Protein AF-A0A849ZFU7-F1 (afdb_monomer)

Radius of gyration: 22.56 Å; Cα contacts (8 Å, |Δi|>4): 355; chains: 1; bounding box: 46×30×95 Å

pLDDT: mean 71.96, std 15.88, range [25.8, 91.31]

Solvent-accessible surface area (backbone atoms only — not comparable to full-atom values): 12985 Å² total; per-residue (Å²): 141,82,87,81,84,84,73,85,82,79,78,79,81,54,75,65,62,64,60,50,73,44,50,69,72,66,50,37,82,86,51,57,65,67,54,47,56,63,49,58,72,50,54,80,52,48,48,63,54,51,53,76,43,69,48,74,38,51,94,44,95,88,46,71,72,38,26,41,37,39,49,75,44,65,50,75,46,76,44,96,89,70,32,40,35,40,34,39,32,29,44,27,41,38,51,43,92,80,35,38,51,30,34,32,38,41,35,40,30,35,32,24,45,73,48,64,44,63,58,78,68,32,38,38,36,37,36,41,58,73,47,7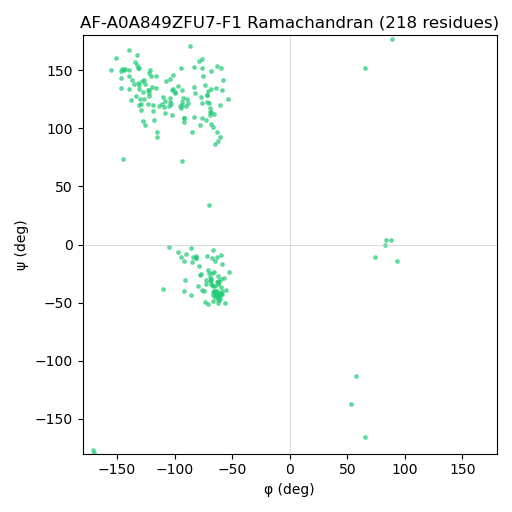4,83,43,79,47,62,43,77,74,44,55,74,41,72,68,48,83,83,42,93,62,29,88,75,35,66,87,60,34,58,68,57,36,52,37,54,51,50,42,52,48,53,52,48,56,54,64,46,20,29,22,40,38,34,43,73,91,68,50,76,48,74,27,84,25,78,69,59,92,94,63,75,59,90,61,97,61,86,88,77,70,102,65,95,77,87,81,86,130

Mean predicted aligned error: 13.3 Å

Nearest PDB structures (foldseek):
  8syg-assembly1_B  TM=6.078E-01  e=2.502E+00  Aequorea victoria
  7rec-assembly1_F-2  TM=7.172E-01  e=4.848E+00  Homo sapiens
  7rec-assembly1_G-2  TM=7.763E-01  e=7.536E+00  Homo sapiens
  5ig3-assembly1_B  TM=7.547E-01  e=7.132E+00  Homo sapiens
  5ig3-assembly1_A-2  TM=7.164E-01  e=7.132E+00  Homo sapiens

Foldseek 3Di:
DDDDDDDDDPPPPDVLVVCLVCQPVQQPPVPPPVVLVVVVVVQVCVFVVLQVDKDFFDLDPPGPRFKIWHWDDWDWDQDPVSWIKIKTKTKMWGADPQQGIWIKIKIWIFTWDWDWHDDNSKIKIWTATPDTDDIDMATPDTPHADDLPNPCQVVADPSGPRVRVRVSVSVRVCVQVNQTKMWMQGNVRDIAIARHDADPPDGHPDVDDDDDDDDDDDDD

Sequence (220 aa):
MLLVAAGPVSLSCTPQAYVALMPGVVNDPANRTLRREILAFGTSSVCKELMKRSVPLKLRDDDPTLGRFFPKTCKTESLENGDLYVQFSGVGYAWSNLTKRLSFSASAAIQYEQDFRLDGSTMYIYFKPAATTAKKFELTMVEQPVMPTTPVTPLFPGGDAKSFMTQIGEGMLAREIGRGFTVIREDDGSASFGVGLIPVGERPLAPYERKDDDRVLYVN

Secondary structure (DSSP, 8-state):
--------------HHHHHHT-HHHHH-TT-HHHHHHHHHHHHHHHHHHHHH--EEE-SSTTS---EEEEEEEEEEEE-TTSPEEEEEEEEEEEEETTTEEEEEEEEEEEEEEEEEEEETTEEEEEEEEEEEEEEEEEEEEESS---TTSTTGGGSTTS-HHHHHHHHHHHHHHHHHHH-EEEEE-TTS-EEEEES-PPTT-----SS---SS-------

Structure (mmCIF, N/CA/C/O backbone):
data_AF-A0A849ZFU7-F1
#
_entry.id   AF-A0A849ZFU7-F1
#
loop_
_atom_site.group_PDB
_atom_site.id
_atom_site.type_symbol
_atom_site.label_atom_id
_atom_site.label_alt_id
_atom_site.label_comp_id
_atom_site.label_asym_id
_atom_site.label_entity_id
_atom_site.label_seq_id
_atom_site.pdbx_PDB_ins_code
_atom_site.Cartn_x
_atom_site.Cartn_y
_atom_site.Cartn_z
_atom_site.occupancy
_atom_site.B_iso_or_equiv
_atom_site.auth_seq_id
_atom_site.auth_comp_id
_atom_site.auth_asym_id
_atom_site.auth_atom_id
_atom_site.pdbx_PDB_model_num
ATOM 1 N N . MET A 1 1 ? -7.483 14.200 66.460 1.00 33.78 1 MET A N 1
ATOM 2 C CA . MET A 1 1 ? -8.549 14.493 65.480 1.00 33.78 1 MET A CA 1
ATOM 3 C C . MET A 1 1 ? -7.848 14.847 64.171 1.00 33.78 1 MET A 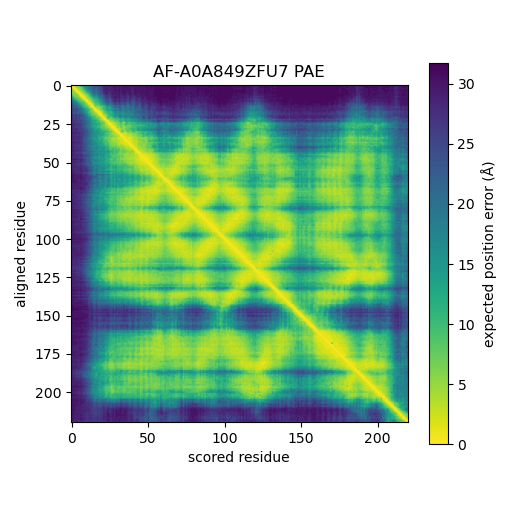C 1
ATOM 5 O O . MET A 1 1 ? -7.422 15.980 64.012 1.00 33.78 1 MET A O 1
ATOM 9 N N . LEU A 1 2 ? -7.566 13.849 63.324 1.00 30.48 2 LEU A N 1
ATOM 10 C CA . LEU A 1 2 ? -6.857 14.022 62.049 1.00 30.48 2 LEU A CA 1
ATOM 11 C C . LEU A 1 2 ? -7.880 13.828 60.923 1.00 30.48 2 LEU A C 1
ATOM 13 O O . LEU A 1 2 ? -8.432 12.741 60.774 1.00 30.48 2 LEU A O 1
ATOM 17 N N . LEU A 1 3 ? -8.174 14.899 60.189 1.00 33.03 3 LEU A N 1
ATOM 18 C CA . LEU A 1 3 ? -9.039 14.894 59.011 1.00 33.03 3 LEU A CA 1
ATOM 19 C C . LEU A 1 3 ? -8.205 14.457 57.800 1.00 33.03 3 LEU A C 1
ATOM 21 O O . LEU A 1 3 ? -7.337 15.198 57.348 1.00 33.03 3 LEU A O 1
ATOM 25 N N . VAL A 1 4 ? -8.460 13.252 57.288 1.00 37.53 4 VAL A N 1
ATOM 26 C CA . VAL A 1 4 ? -7.941 12.788 55.994 1.00 37.53 4 VAL A CA 1
ATOM 27 C C . VAL A 1 4 ? -8.987 13.142 54.940 1.00 37.53 4 VAL A C 1
ATOM 29 O O . VAL A 1 4 ? -10.078 12.575 54.920 1.00 37.53 4 VAL A O 1
ATOM 32 N N . ALA A 1 5 ? -8.671 14.123 54.098 1.00 37.62 5 ALA A N 1
ATOM 33 C CA . ALA A 1 5 ? -9.488 14.507 52.956 1.00 37.62 5 ALA A CA 1
ATOM 34 C C . ALA A 1 5 ? -9.304 13.480 51.827 1.00 37.62 5 ALA A C 1
ATOM 36 O O . ALA A 1 5 ? -8.245 13.408 51.206 1.00 37.62 5 ALA A O 1
ATOM 37 N N . ALA A 1 6 ? -10.336 12.677 51.569 1.00 39.12 6 ALA A N 1
ATOM 38 C CA . ALA A 1 6 ? -10.422 11.826 50.389 1.00 39.12 6 ALA A CA 1
ATOM 39 C C . ALA A 1 6 ? -10.828 12.689 49.181 1.00 39.12 6 ALA A C 1
ATOM 41 O O . ALA A 1 6 ? -11.984 13.094 49.056 1.00 39.12 6 ALA A O 1
ATOM 42 N N . GLY A 1 7 ? -9.862 13.017 48.323 1.00 36.06 7 GLY A N 1
ATOM 43 C CA . GLY A 1 7 ? -10.115 13.656 47.031 1.00 36.06 7 GLY A CA 1
ATOM 44 C C . GLY A 1 7 ? -10.666 12.646 46.013 1.00 36.06 7 GLY A C 1
ATOM 45 O O . GLY A 1 7 ? -10.273 11.477 46.050 1.00 36.06 7 GLY A O 1
ATOM 46 N N . PRO A 1 8 ? -11.573 13.055 45.110 1.00 39.69 8 PRO A N 1
ATOM 47 C CA . PRO A 1 8 ? -12.189 12.152 44.150 1.00 39.69 8 PRO A CA 1
ATOM 48 C C . PRO A 1 8 ? -11.165 11.718 43.097 1.00 39.69 8 PRO A C 1
ATOM 50 O O . PRO A 1 8 ? -10.588 12.541 42.388 1.00 39.69 8 PRO A O 1
ATOM 53 N N . VAL A 1 9 ? -10.957 10.406 42.994 1.00 41.75 9 VAL A N 1
ATOM 54 C CA . VAL A 1 9 ? -10.199 9.776 41.911 1.00 41.75 9 VAL A CA 1
ATOM 55 C C . VAL A 1 9 ? -11.018 9.946 40.633 1.00 41.75 9 VAL A C 1
ATOM 57 O O . VAL A 1 9 ? -12.042 9.290 40.443 1.00 41.75 9 VAL A O 1
ATOM 60 N N . SER A 1 10 ? -10.605 10.872 39.773 1.00 37.59 10 SER A N 1
ATOM 61 C CA . SER A 1 10 ? -11.162 11.027 38.436 1.00 37.59 10 SER A CA 1
ATOM 62 C C . SER A 1 10 ? -10.800 9.798 37.602 1.00 37.59 10 SER A C 1
ATOM 64 O O . SER A 1 10 ? -9.684 9.660 37.108 1.00 37.59 10 SER A O 1
ATOM 66 N N . LEU A 1 11 ? -11.763 8.890 37.446 1.00 40.84 11 LEU A N 1
ATOM 67 C CA . LEU A 1 11 ? -11.728 7.833 36.441 1.00 40.84 11 LEU A CA 1
ATOM 68 C C . LEU A 1 11 ? -11.736 8.495 35.061 1.00 40.84 11 LEU A C 1
ATOM 70 O O . LEU A 1 11 ? -12.785 8.878 34.540 1.00 40.84 11 LEU A O 1
ATOM 74 N N . SER A 1 12 ? -10.556 8.654 34.471 1.00 38.59 12 SER A N 1
ATOM 75 C CA . SER A 1 12 ? -10.390 8.941 33.053 1.00 38.59 12 SER A CA 1
ATOM 76 C C . SER A 1 12 ? -10.955 7.762 32.258 1.00 38.59 12 SER A C 1
ATOM 78 O O . SER A 1 12 ? -10.263 6.798 31.947 1.00 38.59 12 SER A O 1
ATOM 80 N N . CYS A 1 13 ? -12.253 7.820 31.954 1.00 37.72 13 CYS A N 1
ATOM 81 C CA . CYS A 1 13 ? -12.913 6.905 31.031 1.00 37.72 13 CYS A CA 1
ATOM 82 C C . CYS A 1 13 ? -12.337 7.117 29.629 1.00 37.72 13 CYS A C 1
ATOM 84 O O . CYS A 1 13 ? -12.870 7.884 28.828 1.00 37.72 13 CYS A O 1
ATOM 86 N N . THR A 1 14 ? -11.239 6.434 29.315 1.00 48.22 14 THR A N 1
ATOM 87 C CA . THR A 1 14 ? -10.899 6.180 27.924 1.00 48.22 14 THR A CA 1
ATOM 88 C C . THR A 1 14 ? -11.897 5.136 27.404 1.00 48.22 14 THR A C 1
ATOM 90 O O . THR A 1 14 ? -12.071 4.082 28.020 1.00 48.22 14 THR A O 1
ATOM 93 N N . PRO A 1 15 ? -12.568 5.370 26.261 1.00 54.09 15 PRO A N 1
ATOM 94 C CA . PRO A 1 15 ? -13.491 4.395 25.663 1.00 54.09 15 PRO A CA 1
ATOM 95 C C . PRO A 1 15 ? -12.811 3.057 25.306 1.00 54.09 15 PRO A C 1
ATOM 97 O O . PRO A 1 15 ? -13.477 2.075 25.005 1.00 54.09 15 PRO A O 1
ATOM 100 N N . GLN A 1 16 ? -11.481 3.003 25.390 1.00 51.56 16 GLN A N 1
ATOM 101 C CA . GLN A 1 16 ? -10.642 1.823 25.199 1.00 51.56 16 GLN A CA 1
ATOM 102 C C . GLN A 1 16 ? -10.854 0.763 26.293 1.00 51.56 16 GLN A C 1
ATOM 104 O O . GLN A 1 16 ? -10.860 -0.425 25.983 1.00 51.56 16 GLN A O 1
ATOM 109 N N . ALA A 1 17 ? -11.091 1.173 27.546 1.00 47.94 17 ALA A N 1
ATOM 110 C CA . ALA A 1 17 ? -11.274 0.234 28.655 1.00 47.94 17 ALA A CA 1
ATOM 111 C C . ALA A 1 17 ? -12.570 -0.586 28.518 1.00 47.94 17 ALA A C 1
ATOM 113 O O . ALA A 1 17 ? -12.591 -1.772 28.833 1.00 47.94 17 ALA A O 1
ATOM 114 N N . TYR A 1 18 ? -13.637 0.012 27.979 1.00 48.88 18 TYR A N 1
ATOM 115 C CA . TYR A 1 18 ? -14.918 -0.677 27.781 1.00 48.88 18 TYR A CA 1
ATOM 116 C C . TYR A 1 18 ? -14.886 -1.693 26.635 1.00 48.88 18 TYR A C 1
ATOM 118 O O . TYR A 1 18 ? -15.554 -2.721 26.712 1.00 48.88 18 TYR A O 1
ATOM 126 N N . VAL A 1 19 ? -14.076 -1.448 25.603 1.00 53.75 19 VAL A N 1
ATOM 127 C CA . VAL A 1 19 ? -13.910 -2.378 24.475 1.00 53.75 19 VAL A CA 1
ATOM 128 C C . VAL A 1 19 ? -13.163 -3.650 24.906 1.00 53.75 19 VAL A C 1
ATOM 130 O O . VAL A 1 19 ? -13.466 -4.733 24.412 1.00 53.75 19 VAL A O 1
ATOM 133 N N . ALA A 1 20 ? -12.254 -3.545 25.882 1.00 51.28 20 ALA A N 1
ATOM 134 C CA . ALA A 1 20 ? -11.533 -4.685 26.454 1.00 51.28 20 ALA A CA 1
ATOM 135 C C . ALA A 1 20 ? -12.360 -5.504 27.470 1.00 51.28 20 ALA A C 1
ATOM 137 O O . ALA A 1 20 ? -12.030 -6.654 27.752 1.00 51.28 20 ALA A O 1
ATOM 138 N N . LEU A 1 21 ? -13.447 -4.942 28.016 1.00 50.84 21 LEU A N 1
ATOM 139 C CA . LEU A 1 21 ? -14.240 -5.563 29.087 1.00 50.84 21 LEU A CA 1
ATOM 140 C C . LEU A 1 21 ? -15.251 -6.616 28.591 1.00 50.84 21 LEU A C 1
ATOM 142 O O . LEU A 1 21 ? -15.776 -7.374 29.405 1.00 50.84 21 LEU A O 1
ATOM 146 N N . MET A 1 22 ? -15.508 -6.712 27.277 1.00 55.19 22 MET A N 1
ATOM 147 C CA . MET A 1 22 ? -16.372 -7.751 26.686 1.00 55.19 22 MET A CA 1
ATOM 148 C C . MET A 1 22 ? -15.880 -8.215 25.296 1.00 55.19 22 MET A C 1
ATOM 150 O O . MET A 1 22 ? -16.515 -7.916 24.281 1.00 55.19 22 MET A O 1
ATOM 154 N N . PRO A 1 23 ? -14.790 -9.000 25.204 1.00 58.72 23 PRO A N 1
ATOM 155 C CA . PRO A 1 23 ? -14.243 -9.440 23.917 1.00 58.72 23 PRO A CA 1
ATOM 156 C C . PRO A 1 23 ? -15.221 -10.317 23.117 1.00 58.72 23 PRO A C 1
ATOM 158 O O . PRO A 1 23 ? -15.176 -10.310 21.894 1.00 58.72 23 PRO A O 1
ATOM 161 N N . GLY A 1 24 ? -16.145 -11.031 23.775 1.00 60.38 24 GLY A N 1
ATOM 162 C CA . GLY A 1 24 ? -17.099 -11.934 23.116 1.00 60.38 24 GLY A CA 1
ATOM 163 C C . GLY A 1 24 ? -18.099 -11.239 22.184 1.00 60.38 24 GLY A C 1
ATOM 164 O O . GLY A 1 24 ? -18.282 -11.685 21.058 1.00 60.38 24 GLY A O 1
ATOM 165 N N . VAL A 1 25 ? -18.703 -10.123 22.610 1.00 62.94 25 VAL A N 1
ATOM 166 C CA . VAL A 1 25 ? -19.664 -9.362 21.777 1.00 62.94 25 VAL A CA 1
ATOM 167 C C . VAL A 1 25 ? -18.969 -8.504 20.727 1.00 62.94 25 VAL A C 1
ATOM 169 O O . VAL A 1 25 ? -19.541 -8.214 19.681 1.00 62.94 25 VAL A O 1
ATOM 172 N N . VAL A 1 26 ? -17.727 -8.103 21.002 1.00 67.50 26 VAL A N 1
ATOM 173 C CA . VAL A 1 26 ? -16.934 -7.302 20.076 1.00 67.50 26 VAL A CA 1
ATOM 174 C C . VAL A 1 26 ? -16.330 -8.178 18.977 1.00 67.50 26 VAL A C 1
ATOM 176 O O . VAL A 1 26 ? -16.279 -7.740 17.831 1.00 67.50 26 VAL A O 1
ATOM 179 N N . ASN A 1 27 ? -15.932 -9.416 19.287 1.00 68.94 27 ASN A N 1
ATOM 180 C CA . ASN A 1 27 ? -15.413 -10.386 18.319 1.00 68.94 27 ASN A CA 1
ATOM 181 C C . ASN A 1 27 ? -16.492 -11.128 17.526 1.00 68.94 27 ASN A C 1
ATOM 183 O O . ASN A 1 27 ? -16.140 -11.823 16.572 1.00 68.94 27 ASN A O 1
ATOM 187 N N . ASP A 1 28 ? -17.770 -11.000 17.891 1.00 68.75 28 ASP A N 1
ATOM 188 C CA . ASP A 1 28 ? -18.863 -11.614 17.141 1.00 68.75 28 ASP A CA 1
ATOM 189 C C . ASP A 1 28 ? -19.015 -10.935 15.760 1.00 68.75 28 ASP A C 1
ATOM 191 O O . ASP A 1 28 ? -19.379 -9.754 15.680 1.00 68.75 28 ASP A O 1
ATOM 195 N N . PRO A 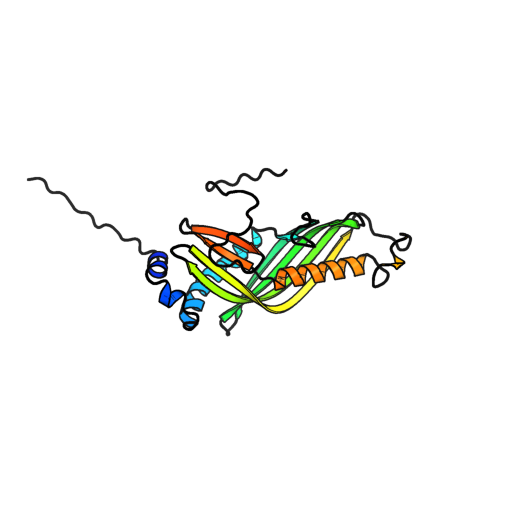1 29 ? -18.755 -11.649 14.645 1.00 67.06 29 PRO A N 1
ATOM 196 C CA . PRO A 1 29 ? -18.886 -11.090 13.302 1.00 67.06 29 PRO A CA 1
ATOM 197 C C . PRO A 1 29 ? -20.342 -10.773 12.914 1.00 67.06 29 PRO A C 1
ATOM 199 O O . PRO A 1 29 ? -20.561 -10.096 11.904 1.00 67.06 29 PRO A O 1
ATOM 202 N N . ALA A 1 30 ? -21.337 -11.237 13.681 1.00 69.88 30 ALA A N 1
ATOM 203 C CA . ALA A 1 30 ? -22.747 -10.945 13.434 1.00 69.88 30 ALA A CA 1
ATOM 204 C C . ALA A 1 30 ? -23.103 -9.470 13.697 1.00 69.88 30 ALA A C 1
ATOM 206 O O . ALA A 1 30 ? -23.999 -8.929 13.044 1.00 69.88 30 ALA A O 1
ATOM 207 N N . ASN A 1 31 ? -22.383 -8.778 14.590 1.00 67.75 31 ASN A N 1
ATOM 208 C CA . ASN A 1 31 ? -22.692 -7.399 14.972 1.00 67.75 31 ASN A CA 1
ATOM 209 C C . ASN A 1 31 ? -21.916 -6.367 14.129 1.00 67.75 31 ASN A C 1
ATOM 211 O O . ASN A 1 31 ? -20.961 -5.727 14.573 1.00 67.75 31 ASN A O 1
ATOM 215 N N . ARG A 1 32 ? -22.310 -6.227 12.858 1.00 69.38 32 ARG A N 1
ATOM 216 C CA . ARG A 1 32 ? -21.588 -5.408 11.865 1.00 69.38 32 ARG A CA 1
ATOM 217 C C . ARG A 1 32 ? -21.636 -3.900 12.130 1.00 69.38 32 ARG A C 1
ATOM 219 O O . ARG A 1 32 ? -20.702 -3.201 11.751 1.00 69.38 32 ARG A O 1
ATOM 226 N N . THR A 1 33 ? -22.697 -3.384 12.748 1.00 71.31 33 THR A N 1
ATOM 227 C CA . THR A 1 33 ? -22.898 -1.936 12.949 1.00 71.31 33 THR A CA 1
ATOM 228 C C . THR A 1 33 ? -21.935 -1.367 13.985 1.00 71.31 33 THR A C 1
ATOM 230 O O . THR A 1 33 ? -21.181 -0.451 13.668 1.00 71.31 33 THR A O 1
ATOM 233 N N . LEU A 1 34 ? -21.861 -1.979 15.172 1.00 70.62 34 LEU A N 1
ATOM 234 C CA . LEU A 1 34 ? -20.925 -1.581 16.232 1.00 70.62 34 LEU A CA 1
ATOM 235 C C . LEU A 1 34 ? -19.472 -1.658 15.750 1.00 70.62 34 LEU A C 1
ATOM 237 O O . LEU A 1 34 ? -18.658 -0.775 16.019 1.00 70.62 34 LEU A O 1
ATOM 241 N N . ARG A 1 35 ? -19.152 -2.702 14.980 1.00 73.81 35 ARG A N 1
ATOM 242 C CA . ARG A 1 35 ? -17.803 -2.906 14.452 1.00 73.81 35 ARG A CA 1
ATOM 243 C C . ARG A 1 35 ? -17.398 -1.815 13.459 1.00 73.81 35 ARG A C 1
ATOM 245 O O . ARG A 1 35 ? -16.271 -1.327 13.510 1.00 73.81 35 ARG A O 1
ATOM 252 N N . ARG A 1 36 ? -18.327 -1.391 12.601 1.00 73.38 36 ARG A N 1
ATOM 253 C CA . ARG A 1 36 ? -18.113 -0.297 11.642 1.00 73.38 36 ARG A CA 1
ATOM 254 C C . ARG A 1 36 ? -17.935 1.050 12.329 1.00 73.38 36 ARG A C 1
ATOM 256 O O . ARG A 1 36 ? -17.055 1.801 11.928 1.00 73.38 36 ARG A O 1
ATOM 263 N N . GLU A 1 37 ? -18.707 1.348 13.370 1.00 71.50 37 GLU A N 1
ATOM 264 C CA . GLU A 1 37 ? -18.591 2.623 14.095 1.00 71.50 37 GLU A CA 1
ATOM 265 C C . GLU A 1 37 ? -17.238 2.777 14.802 1.00 71.50 37 GLU A C 1
ATOM 267 O O . GLU A 1 37 ? -16.611 3.836 14.716 1.00 71.50 37 GLU A O 1
ATOM 272 N N . ILE A 1 38 ? -16.737 1.708 15.432 1.00 72.56 38 ILE A N 1
ATOM 273 C CA . ILE A 1 38 ? -15.407 1.704 16.064 1.00 72.56 38 ILE A CA 1
ATOM 274 C C . ILE A 1 38 ? -14.314 1.976 15.024 1.00 72.56 38 ILE A C 1
ATOM 276 O O . ILE A 1 38 ? -13.400 2.770 15.261 1.00 72.56 38 ILE A O 1
ATOM 280 N N . LEU A 1 39 ? -14.415 1.342 13.856 1.00 74.56 39 LEU A N 1
ATOM 281 C CA . LEU A 1 39 ? -13.434 1.503 12.789 1.00 74.56 39 LEU A CA 1
ATOM 282 C C . LEU A 1 39 ? -13.535 2.866 12.093 1.00 74.56 39 LEU A C 1
ATOM 284 O O . LEU A 1 39 ? -12.501 3.445 11.750 1.00 74.56 39 LEU A O 1
ATOM 288 N N . ALA A 1 40 ? -14.742 3.425 11.959 1.00 71.19 40 ALA A N 1
ATOM 289 C CA . ALA A 1 40 ? -14.982 4.741 11.368 1.00 71.19 40 ALA A CA 1
ATOM 290 C C . ALA A 1 40 ? -14.171 5.838 12.075 1.00 71.19 40 ALA A C 1
ATOM 292 O O . ALA A 1 40 ? -13.573 6.686 11.406 1.00 71.19 40 ALA A O 1
ATOM 293 N N . PHE A 1 41 ? -14.047 5.767 13.406 1.00 65.81 41 PHE A N 1
ATOM 294 C CA . PHE A 1 41 ? -13.249 6.707 14.200 1.00 65.81 41 PHE A CA 1
ATOM 295 C C . PHE A 1 41 ? -11.750 6.681 13.832 1.00 65.81 41 PHE A C 1
ATOM 297 O O . PHE A 1 41 ? -11.077 7.714 13.848 1.00 65.81 41 PHE A O 1
ATOM 304 N N . GLY A 1 42 ? -11.230 5.515 13.436 1.00 67.12 42 GLY A N 1
ATOM 305 C CA . GLY A 1 42 ? -9.830 5.314 13.052 1.00 67.12 42 GLY A CA 1
ATOM 306 C C . GLY A 1 42 ? -9.503 5.645 11.592 1.00 67.12 42 GLY A C 1
ATOM 307 O O . GLY A 1 42 ? -8.335 5.812 11.251 1.00 67.12 42 GLY A O 1
ATOM 308 N N . THR A 1 43 ? -10.498 5.786 10.713 1.00 71.62 43 THR A N 1
ATOM 309 C CA . THR A 1 43 ? -10.258 5.977 9.266 1.00 71.62 43 THR A CA 1
ATOM 310 C C . THR A 1 43 ? -9.479 7.255 8.932 1.00 71.62 43 THR A C 1
ATOM 312 O O . THR A 1 43 ? -8.693 7.279 7.983 1.00 71.62 43 THR A O 1
ATOM 315 N N . SER A 1 44 ? -9.639 8.311 9.736 1.00 67.69 44 SER A N 1
ATOM 316 C CA . SER A 1 44 ? -8.993 9.614 9.520 1.00 67.69 44 SER A CA 1
ATOM 317 C C . SER A 1 44 ? -7.477 9.610 9.776 1.00 67.69 44 SER A C 1
ATOM 319 O O . SER A 1 44 ? -6.750 10.455 9.244 1.00 67.69 44 SER A O 1
ATOM 321 N N . SER A 1 45 ? -6.967 8.655 10.562 1.00 73.56 45 SER A N 1
ATOM 322 C CA . SER A 1 45 ? -5.533 8.505 10.836 1.00 73.56 45 SER A CA 1
ATOM 323 C C . SER A 1 45 ? -4.835 7.548 9.865 1.00 73.56 45 SER A C 1
ATOM 325 O O . SER A 1 45 ? -3.609 7.607 9.749 1.00 73.56 45 SER A O 1
ATOM 327 N N . VAL A 1 46 ? -5.590 6.752 9.096 1.00 76.62 46 VAL A N 1
ATOM 328 C CA . VAL A 1 46 ? -5.051 5.774 8.133 1.00 76.62 46 VAL A CA 1
ATOM 329 C C . VAL A 1 46 ? -4.119 6.442 7.130 1.00 76.62 46 VAL A C 1
ATOM 331 O O . VAL A 1 46 ? -2.981 6.009 6.979 1.00 76.62 46 VAL A O 1
ATOM 334 N N . CYS A 1 47 ? -4.539 7.538 6.491 1.00 78.31 47 CYS A N 1
ATOM 335 C CA . CYS A 1 47 ? -3.673 8.220 5.528 1.00 78.31 47 CYS A CA 1
ATOM 336 C C . CYS A 1 47 ? -2.418 8.819 6.169 1.00 78.31 47 CYS A C 1
ATOM 338 O O . CYS A 1 47 ? -1.351 8.796 5.557 1.00 78.31 47 CYS A O 1
ATOM 340 N N . LYS A 1 48 ? -2.512 9.333 7.403 1.00 78.62 48 LYS A N 1
ATOM 341 C CA . LYS A 1 48 ? -1.350 9.887 8.116 1.00 78.62 48 LYS A CA 1
ATOM 342 C C . LYS A 1 48 ? -0.318 8.804 8.405 1.00 78.62 48 LYS A C 1
ATOM 344 O O . LYS A 1 48 ? 0.874 9.058 8.259 1.00 78.62 48 LYS A O 1
ATOM 349 N N . GLU A 1 49 ? -0.765 7.614 8.788 1.00 76.44 49 GLU A N 1
ATOM 350 C CA . GLU A 1 49 ? 0.129 6.484 9.024 1.00 76.44 49 GLU A CA 1
ATOM 351 C C . GLU A 1 49 ? 0.654 5.883 7.721 1.00 76.44 49 GLU A C 1
ATOM 353 O O . GLU A 1 49 ? 1.851 5.632 7.617 1.00 76.44 49 GLU A O 1
ATOM 358 N N . LEU A 1 50 ? -0.181 5.760 6.687 1.00 76.69 50 LEU A N 1
ATOM 359 C CA . LEU A 1 50 ? 0.233 5.256 5.378 1.00 76.69 50 LEU A CA 1
ATOM 360 C C . LEU A 1 50 ? 1.332 6.134 4.764 1.00 76.69 50 LEU A C 1
ATOM 362 O O . LEU A 1 50 ? 2.334 5.614 4.287 1.00 76.69 50 LEU A O 1
ATOM 366 N N . MET A 1 51 ? 1.210 7.462 4.859 1.00 80.75 51 MET A N 1
ATOM 367 C CA . MET A 1 51 ? 2.222 8.399 4.351 1.00 80.75 51 MET A CA 1
ATOM 368 C C . MET A 1 51 ? 3.559 8.354 5.110 1.00 80.75 51 MET A C 1
ATOM 370 O O . MET A 1 51 ? 4.590 8.719 4.551 1.00 80.75 51 MET A O 1
ATOM 374 N N . LYS A 1 52 ? 3.576 7.910 6.373 1.00 80.19 52 LYS A N 1
ATOM 375 C CA . LYS A 1 52 ? 4.816 7.781 7.163 1.00 80.19 52 LYS A CA 1
ATOM 376 C C . LYS A 1 52 ? 5.587 6.500 6.852 1.00 80.19 52 LYS A C 1
ATOM 378 O O . LYS A 1 52 ? 6.713 6.341 7.327 1.00 80.19 52 LYS A O 1
ATOM 383 N N . ARG A 1 53 ? 4.985 5.560 6.125 1.00 74.31 53 ARG A N 1
ATOM 384 C CA . ARG A 1 53 ? 5.549 4.233 5.885 1.00 74.31 53 ARG A CA 1
ATOM 385 C C . ARG A 1 53 ? 6.028 4.119 4.445 1.00 74.31 53 ARG A C 1
ATOM 387 O O . ARG A 1 53 ? 5.395 4.604 3.515 1.00 74.31 53 ARG A O 1
ATOM 394 N N . SER A 1 54 ? 7.167 3.455 4.279 1.00 79.38 54 SER A N 1
ATOM 395 C CA . SER A 1 54 ? 7.631 2.997 2.971 1.00 79.38 54 SER A CA 1
ATOM 396 C C . SER A 1 54 ? 7.392 1.499 2.870 1.00 79.38 54 SER A C 1
ATOM 398 O O . SER A 1 54 ? 7.534 0.784 3.864 1.00 79.38 54 SER A O 1
ATOM 400 N N . VAL A 1 55 ? 7.013 1.034 1.683 1.00 78.25 55 VAL A N 1
ATOM 401 C CA . VAL A 1 55 ? 6.746 -0.386 1.440 1.00 78.25 55 VAL A CA 1
ATOM 402 C C . VAL A 1 55 ? 7.935 -0.975 0.685 1.00 78.25 55 VAL A C 1
ATOM 404 O O . VAL A 1 55 ? 8.272 -0.463 -0.390 1.00 78.25 55 VAL A O 1
ATOM 407 N N . PRO A 1 56 ? 8.617 -1.998 1.231 1.00 80.81 56 PRO A N 1
ATOM 408 C CA . PRO A 1 56 ? 9.651 -2.709 0.496 1.00 80.81 56 PRO A CA 1
ATOM 409 C C . PRO A 1 56 ? 9.016 -3.504 -0.646 1.00 80.81 56 PRO A C 1
ATOM 411 O O . PRO A 1 56 ? 8.019 -4.191 -0.454 1.00 80.81 56 PRO A O 1
ATOM 414 N N . LEU A 1 57 ? 9.608 -3.420 -1.833 1.00 77.44 57 LEU A N 1
ATOM 415 C CA . LEU A 1 57 ? 9.211 -4.223 -2.980 1.00 77.44 57 LEU A CA 1
ATOM 416 C C . LEU A 1 57 ? 10.057 -5.486 -3.038 1.00 77.44 57 LEU A C 1
ATOM 418 O O . LEU A 1 57 ? 11.288 -5.419 -3.126 1.00 77.44 57 LEU A O 1
ATOM 422 N N . LYS A 1 58 ? 9.378 -6.628 -3.025 1.00 81.44 58 LYS A N 1
ATOM 423 C CA . LYS A 1 58 ? 9.973 -7.950 -3.171 1.00 81.44 58 LYS A CA 1
ATOM 424 C C . LYS A 1 58 ? 9.268 -8.706 -4.293 1.00 81.44 58 LYS A C 1
ATOM 426 O O . LYS A 1 58 ? 8.053 -8.608 -4.439 1.00 81.44 58 LYS A O 1
ATOM 431 N N . LEU A 1 59 ? 10.025 -9.464 -5.085 1.00 75.50 59 LEU A N 1
ATOM 432 C CA . LEU A 1 59 ? 9.450 -10.336 -6.116 1.00 75.50 59 LEU A CA 1
ATOM 433 C C . LEU A 1 59 ? 8.851 -11.605 -5.490 1.00 75.50 59 LEU A C 1
ATOM 435 O O . LEU A 1 59 ? 7.770 -12.061 -5.878 1.00 75.50 59 LEU A O 1
ATOM 439 N N . ARG A 1 60 ? 9.534 -12.148 -4.482 1.00 76.75 60 ARG A N 1
ATOM 440 C CA . ARG A 1 60 ? 9.096 -13.264 -3.638 1.00 76.75 60 ARG A CA 1
ATOM 441 C C . ARG A 1 60 ? 9.377 -12.917 -2.181 1.00 76.75 60 ARG A C 1
ATOM 443 O O . ARG A 1 60 ? 10.232 -12.086 -1.904 1.00 76.75 60 ARG A O 1
ATOM 450 N N . ASP A 1 61 ? 8.669 -13.543 -1.251 1.00 72.44 61 ASP A N 1
ATOM 451 C CA . ASP A 1 61 ? 8.760 -13.175 0.170 1.00 72.44 61 ASP A CA 1
ATOM 452 C C . ASP A 1 61 ? 10.176 -13.383 0.745 1.00 72.44 61 ASP A C 1
ATOM 454 O O . ASP A 1 61 ? 10.651 -12.550 1.530 1.00 72.44 61 ASP A O 1
ATOM 458 N N . ASP A 1 62 ? 10.865 -14.415 0.244 1.00 77.38 62 ASP A N 1
ATOM 459 C CA . ASP A 1 62 ? 12.243 -14.792 0.587 1.00 77.38 62 ASP A CA 1
ATOM 460 C C . ASP A 1 62 ? 13.317 -14.020 -0.199 1.00 77.38 62 ASP A C 1
ATOM 462 O O . ASP A 1 62 ? 14.501 -14.098 0.128 1.00 77.38 62 ASP A O 1
ATOM 466 N N . ASP A 1 63 ? 12.930 -13.268 -1.235 1.00 77.38 63 ASP A N 1
ATOM 467 C CA . ASP A 1 63 ? 13.885 -12.519 -2.049 1.00 77.38 63 ASP A CA 1
ATOM 468 C C . ASP A 1 63 ? 14.358 -11.249 -1.317 1.00 77.38 63 ASP A C 1
ATOM 470 O O . ASP A 1 63 ? 13.614 -10.641 -0.527 1.00 77.38 63 ASP A O 1
ATOM 474 N N . PRO A 1 64 ? 15.587 -10.778 -1.609 1.00 79.69 64 PRO A N 1
ATOM 475 C CA . PRO A 1 64 ? 16.046 -9.490 -1.118 1.00 79.69 64 PRO A CA 1
ATOM 476 C C . PRO A 1 64 ? 15.136 -8.360 -1.616 1.00 79.69 64 PRO A C 1
ATOM 478 O O . PRO A 1 64 ? 14.522 -8.426 -2.682 1.00 79.69 64 PRO A O 1
ATOM 481 N N . THR A 1 65 ? 15.065 -7.284 -0.831 1.00 82.19 65 THR A N 1
ATOM 482 C CA . THR A 1 65 ? 14.268 -6.106 -1.193 1.00 82.19 65 THR A CA 1
ATOM 483 C C . THR A 1 65 ? 14.866 -5.454 -2.437 1.00 82.19 65 THR A C 1
ATOM 485 O O . THR A 1 65 ? 15.963 -4.903 -2.383 1.00 82.19 65 THR A O 1
ATOM 488 N N . LEU A 1 66 ? 14.135 -5.503 -3.551 1.00 83.44 66 LEU A N 1
ATOM 489 C CA . LEU A 1 66 ? 14.558 -4.939 -4.834 1.00 83.44 66 LEU A CA 1
ATOM 490 C C . LEU A 1 66 ? 14.397 -3.421 -4.861 1.00 83.44 66 LEU A C 1
ATOM 492 O O . LEU A 1 66 ? 15.062 -2.735 -5.628 1.00 83.44 66 LEU A O 1
ATOM 496 N N . GLY A 1 67 ? 13.492 -2.877 -4.053 1.00 84.06 67 GLY A N 1
ATOM 497 C CA . GLY A 1 67 ? 13.149 -1.466 -4.104 1.00 84.06 67 GLY A CA 1
ATOM 498 C C . GLY A 1 67 ? 12.272 -1.017 -2.953 1.00 84.06 67 GLY A C 1
ATOM 499 O O . GLY A 1 67 ? 11.900 -1.806 -2.086 1.00 84.06 67 GLY A O 1
ATOM 500 N N . ARG A 1 68 ? 11.914 0.264 -2.952 1.00 86.31 68 ARG A N 1
ATOM 501 C CA . ARG A 1 68 ? 10.957 0.832 -1.998 1.00 86.31 68 ARG A CA 1
ATOM 502 C C . ARG A 1 68 ? 9.994 1.778 -2.687 1.00 86.31 68 ARG A C 1
ATOM 504 O O . ARG A 1 68 ? 10.385 2.565 -3.550 1.00 86.31 68 ARG A O 1
ATOM 511 N N . PHE A 1 69 ? 8.745 1.720 -2.245 1.00 85.50 69 PHE A N 1
ATOM 512 C CA . PHE A 1 69 ? 7.692 2.651 -2.617 1.00 85.50 69 PHE A CA 1
ATOM 513 C C . PHE A 1 69 ? 7.458 3.680 -1.508 1.00 85.50 69 PHE A C 1
ATOM 515 O O . PHE A 1 69 ? 7.351 3.323 -0.331 1.00 85.50 69 PHE A O 1
ATOM 522 N N . PHE A 1 70 ? 7.355 4.950 -1.902 1.00 88.25 70 PHE A N 1
ATOM 523 C CA . PHE A 1 70 ? 7.086 6.082 -1.025 1.00 88.25 70 PHE A CA 1
ATOM 524 C C . PHE A 1 70 ? 5.758 6.739 -1.424 1.00 88.25 70 PHE A C 1
ATOM 526 O O . PHE A 1 70 ? 5.697 7.428 -2.452 1.00 88.25 70 PHE A O 1
ATOM 533 N N . PRO A 1 71 ? 4.693 6.560 -0.628 1.00 86.62 71 PRO A N 1
ATOM 534 C CA . PRO A 1 71 ? 3.432 7.249 -0.858 1.00 86.62 71 PRO A CA 1
ATOM 535 C C . PRO A 1 71 ? 3.620 8.765 -0.699 1.00 86.62 71 PRO A C 1
ATOM 537 O O . PRO A 1 71 ? 4.269 9.238 0.232 1.00 86.62 71 PRO A O 1
ATOM 540 N N . LYS A 1 72 ? 3.059 9.535 -1.633 1.00 89.00 72 LYS A N 1
ATOM 541 C CA . LYS A 1 72 ? 3.091 11.007 -1.647 1.00 89.00 72 LYS A CA 1
ATOM 542 C C . LYS A 1 72 ? 1.725 11.604 -1.355 1.00 89.00 72 LYS A C 1
ATOM 544 O O . LYS A 1 72 ? 1.635 12.611 -0.664 1.00 89.00 72 LYS A O 1
ATOM 549 N N . THR A 1 73 ? 0.673 10.980 -1.874 1.00 89.50 73 THR A N 1
ATOM 550 C CA . THR A 1 73 ? -0.709 11.407 -1.664 1.00 89.50 73 THR A CA 1
ATOM 551 C C . THR A 1 73 ? -1.533 10.230 -1.173 1.00 89.50 73 THR A C 1
ATOM 553 O O . THR A 1 73 ? -1.385 9.116 -1.677 1.00 89.50 73 THR A O 1
ATOM 556 N N . CYS A 1 74 ? -2.441 10.485 -0.238 1.00 87.75 74 CYS A N 1
ATOM 557 C CA . CYS A 1 74 ? -3.421 9.516 0.228 1.00 87.75 74 CYS A CA 1
ATOM 558 C C . CYS A 1 74 ? -4.765 10.219 0.415 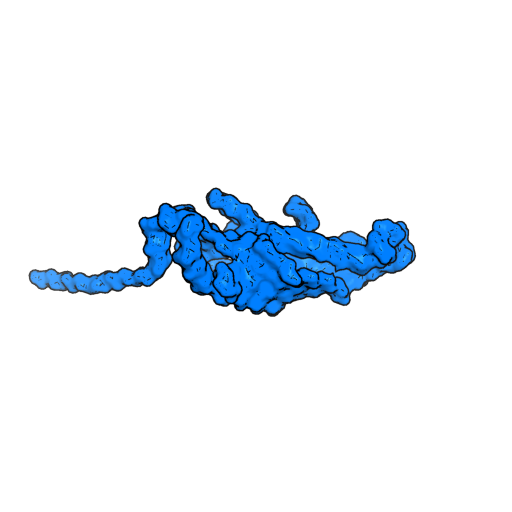1.00 87.75 74 CYS A C 1
ATOM 560 O O . CYS A 1 74 ? -4.818 11.300 1.001 1.00 87.75 74 CYS A O 1
ATOM 562 N N . LYS A 1 75 ? -5.832 9.603 -0.088 1.00 89.06 75 LYS A N 1
ATOM 563 C CA . LYS A 1 75 ? -7.219 10.007 0.112 1.00 89.06 75 LYS A CA 1
ATOM 564 C C . LYS A 1 75 ? -7.988 8.797 0.627 1.00 89.06 75 LYS A C 1
ATOM 566 O O . LYS A 1 75 ? -7.869 7.709 0.065 1.00 89.06 75 LYS A O 1
ATOM 571 N N . THR A 1 76 ? -8.753 8.988 1.690 1.00 87.31 76 THR A N 1
ATOM 572 C CA . THR A 1 76 ? -9.634 7.973 2.267 1.00 87.31 76 THR A CA 1
ATOM 573 C C . THR A 1 76 ? -11.066 8.473 2.218 1.00 87.31 76 THR A C 1
ATOM 575 O O . THR A 1 76 ? -11.336 9.625 2.553 1.00 87.31 76 THR A O 1
ATOM 578 N N . GLU A 1 77 ? -11.982 7.608 1.807 1.00 86.50 77 GLU A N 1
ATOM 579 C CA . GLU A 1 77 ? -13.419 7.867 1.796 1.00 86.50 77 GLU A CA 1
ATOM 580 C C . GLU A 1 77 ? -14.139 6.639 2.352 1.00 86.50 77 GLU A C 1
ATOM 582 O O . GLU A 1 77 ? -13.763 5.506 2.058 1.00 86.50 77 GLU A O 1
ATOM 587 N N . SER A 1 78 ? -15.158 6.852 3.181 1.00 84.00 78 SER A N 1
ATOM 588 C CA . SER A 1 78 ? -16.055 5.771 3.591 1.00 84.00 78 SER A CA 1
ATOM 589 C C . SER A 1 78 ? -17.188 5.695 2.580 1.00 84.00 78 SER A C 1
ATOM 591 O O . SER A 1 78 ? -17.862 6.694 2.339 1.00 84.00 78 SER A O 1
ATOM 593 N N . LEU A 1 79 ? -17.398 4.521 1.995 1.00 82.94 79 LEU A N 1
ATOM 594 C CA . LEU A 1 79 ? -18.522 4.273 1.098 1.00 82.94 79 LEU A CA 1
ATOM 595 C C . LEU A 1 79 ? -19.815 4.102 1.908 1.00 82.94 79 LEU A C 1
ATOM 597 O O . LEU A 1 79 ? -19.773 3.750 3.089 1.00 82.94 79 LEU A O 1
ATOM 601 N N . GLU A 1 80 ? -20.968 4.283 1.260 1.00 78.19 80 GLU A N 1
ATOM 602 C CA . GLU A 1 80 ? -22.299 4.086 1.870 1.00 78.19 80 GLU A CA 1
ATOM 603 C C . GLU A 1 80 ? -22.474 2.670 2.441 1.00 78.19 80 GLU A C 1
ATOM 605 O O . GLU A 1 80 ? -23.146 2.460 3.449 1.00 78.19 80 GLU A O 1
ATOM 610 N N . ASN A 1 81 ? -21.779 1.697 1.847 1.00 75.81 81 ASN A N 1
ATOM 611 C CA . ASN A 1 81 ? -21.777 0.304 2.283 1.00 75.81 81 ASN A CA 1
ATOM 612 C C . ASN A 1 81 ? -21.007 0.076 3.596 1.00 75.81 81 ASN A C 1
ATOM 614 O O . ASN A 1 81 ? -21.098 -1.018 4.157 1.00 75.81 81 ASN A O 1
ATOM 618 N N . GLY A 1 82 ? -20.268 1.079 4.089 1.00 74.12 82 GLY A N 1
ATOM 619 C CA . GLY A 1 82 ? -19.387 1.006 5.259 1.00 74.12 82 GLY A CA 1
ATOM 620 C C . GLY A 1 82 ? -17.959 0.541 4.954 1.00 74.12 82 GLY A C 1
ATOM 621 O O . GLY A 1 82 ? -17.168 0.384 5.880 1.00 74.12 82 GLY A O 1
ATOM 622 N N . ASP A 1 83 ? -17.630 0.321 3.680 1.00 83.00 83 ASP A N 1
ATOM 623 C CA . ASP A 1 83 ? -16.290 -0.075 3.246 1.00 83.00 83 ASP A CA 1
ATOM 624 C C . ASP A 1 83 ? -15.378 1.141 3.091 1.00 83.00 83 ASP A C 1
ATOM 626 O O . ASP A 1 83 ? -15.824 2.246 2.767 1.00 83.00 83 ASP A O 1
ATOM 630 N N . LEU A 1 84 ? -14.075 0.927 3.264 1.00 84.62 84 LEU A N 1
ATOM 631 C CA . LEU A 1 84 ? -13.090 1.990 3.138 1.00 84.62 84 LEU A CA 1
ATOM 632 C C . LEU A 1 84 ? -12.516 2.025 1.733 1.00 84.62 84 LEU A C 1
ATOM 634 O O . LEU A 1 84 ? -11.814 1.111 1.307 1.00 84.62 84 LEU A O 1
ATOM 638 N N . TYR A 1 85 ? -12.738 3.131 1.046 1.00 88.94 85 TYR A N 1
ATOM 639 C CA . TYR A 1 85 ? -12.077 3.436 -0.204 1.00 88.94 85 TYR A CA 1
ATOM 640 C C . TYR A 1 85 ? -10.781 4.199 0.070 1.00 88.94 85 TYR A C 1
ATOM 642 O O . TYR A 1 85 ? -10.785 5.281 0.657 1.00 88.94 85 TYR A O 1
ATOM 650 N N . VAL A 1 86 ? -9.653 3.624 -0.341 1.00 87.06 86 VAL A N 1
ATOM 651 C CA . VAL A 1 86 ? -8.322 4.219 -0.190 1.00 87.06 86 VAL A CA 1
ATOM 652 C C . VAL A 1 86 ? -7.718 4.430 -1.561 1.00 87.06 86 VAL A C 1
ATOM 654 O O . VAL A 1 86 ? -7.470 3.480 -2.303 1.00 87.06 86 VAL A O 1
ATOM 657 N N . GLN A 1 87 ? -7.414 5.684 -1.868 1.00 89.75 87 GLN A N 1
ATOM 658 C CA . GLN A 1 87 ? -6.642 6.062 -3.036 1.00 89.75 87 GLN A CA 1
ATOM 659 C C . GLN A 1 87 ? -5.278 6.573 -2.595 1.00 89.75 87 GLN A C 1
ATOM 661 O O . GLN A 1 87 ? -5.179 7.499 -1.793 1.00 89.75 87 GLN A O 1
ATOM 666 N N . PHE A 1 88 ? -4.214 6.011 -3.153 1.00 89.00 88 PHE A N 1
ATOM 667 C CA . PHE A 1 88 ? -2.865 6.506 -2.928 1.00 89.00 88 PHE A CA 1
ATOM 668 C C . PHE A 1 88 ? -2.113 6.678 -4.239 1.00 89.00 88 PHE A C 1
ATOM 670 O O . PHE A 1 88 ? -2.354 5.983 -5.226 1.00 89.00 88 PHE A O 1
ATOM 677 N N . SER A 1 89 ? -1.174 7.616 -4.236 1.00 90.94 89 SER A N 1
ATOM 678 C CA . SER A 1 89 ? -0.191 7.764 -5.301 1.00 90.94 89 SER A CA 1
ATOM 679 C C . SER A 1 89 ? 1.167 8.088 -4.706 1.00 90.94 89 SER A C 1
ATOM 681 O O . SER A 1 89 ? 1.271 8.672 -3.622 1.00 90.94 89 SER A O 1
ATOM 683 N N . GLY A 1 90 ? 2.220 7.672 -5.388 1.00 90.50 90 GLY A N 1
ATOM 684 C CA . GLY A 1 90 ? 3.571 7.865 -4.913 1.00 90.50 90 GLY A CA 1
ATOM 685 C C . GLY A 1 90 ? 4.602 7.505 -5.957 1.00 90.50 90 GLY A C 1
ATOM 686 O O . GLY A 1 90 ? 4.292 7.133 -7.087 1.00 90.50 90 GLY A O 1
ATOM 687 N N . VAL A 1 91 ? 5.850 7.607 -5.532 1.00 91.31 91 VAL A N 1
ATOM 688 C CA . VAL A 1 91 ? 7.009 7.269 -6.347 1.00 91.31 91 VAL A CA 1
ATOM 689 C C . VAL A 1 91 ? 7.819 6.213 -5.629 1.00 91.31 91 VAL A C 1
ATOM 691 O O . VAL A 1 91 ? 7.885 6.182 -4.400 1.00 91.31 91 VAL A O 1
ATOM 694 N N . GLY A 1 92 ? 8.451 5.341 -6.389 1.00 89.44 92 GLY A N 1
ATOM 695 C CA . GLY A 1 92 ? 9.372 4.368 -5.849 1.00 89.44 92 GLY A CA 1
ATOM 696 C C . GLY A 1 92 ? 10.581 4.210 -6.738 1.00 89.44 92 GLY A C 1
ATOM 697 O O . GLY A 1 92 ? 10.626 4.675 -7.878 1.00 89.44 92 GLY A O 1
ATOM 698 N N . TYR A 1 93 ? 11.575 3.544 -6.179 1.00 89.19 93 TYR A N 1
ATOM 699 C CA . TYR A 1 93 ? 12.709 3.065 -6.939 1.00 89.19 93 TYR A CA 1
ATOM 700 C C . TYR A 1 93 ? 12.801 1.560 -6.781 1.00 89.19 93 TYR A C 1
ATOM 702 O O . TYR A 1 93 ? 12.433 1.009 -5.741 1.00 89.19 93 TYR A O 1
ATOM 710 N N . ALA A 1 94 ? 13.321 0.905 -7.804 1.00 86.69 94 ALA A N 1
ATOM 711 C CA . ALA A 1 94 ? 13.790 -0.459 -7.695 1.00 86.69 94 ALA A CA 1
ATOM 712 C C . ALA A 1 94 ? 15.169 -0.576 -8.334 1.00 86.69 94 ALA A C 1
ATOM 714 O O . ALA A 1 94 ? 15.622 0.291 -9.082 1.00 86.69 94 ALA A O 1
ATOM 715 N N . TRP A 1 95 ? 15.850 -1.654 -8.006 1.00 83.19 95 TRP A N 1
ATOM 716 C CA . TRP A 1 95 ? 17.118 -2.024 -8.577 1.00 83.19 95 TRP A CA 1
ATOM 717 C C . TRP A 1 95 ? 16.979 -3.413 -9.177 1.00 83.19 95 TRP A C 1
ATOM 719 O O . TRP A 1 95 ? 16.447 -4.333 -8.555 1.00 83.19 95 TRP A O 1
ATOM 729 N N . SER A 1 96 ? 17.459 -3.561 -10.404 1.00 78.19 96 SER A N 1
ATOM 730 C CA . SER A 1 96 ? 17.610 -4.863 -11.036 1.00 78.19 96 SER A CA 1
ATOM 731 C C . SER A 1 96 ? 18.990 -4.959 -11.672 1.00 78.19 96 SER A C 1
ATOM 733 O O . SER A 1 96 ? 19.583 -3.949 -12.057 1.00 78.19 96 SER A O 1
ATOM 735 N N . ASN A 1 97 ? 19.512 -6.176 -11.821 1.00 76.44 97 ASN A N 1
ATOM 736 C CA . ASN A 1 97 ? 20.808 -6.354 -12.474 1.00 76.44 97 ASN A CA 1
ATOM 737 C C . ASN A 1 97 ? 20.772 -5.897 -13.947 1.00 76.44 97 ASN A C 1
ATOM 739 O O . ASN A 1 97 ? 21.759 -5.360 -14.452 1.00 76.44 97 ASN A O 1
ATOM 743 N N . LEU A 1 98 ? 19.612 -6.059 -14.592 1.00 74.56 98 LEU A N 1
ATOM 744 C CA . LEU A 1 98 ? 19.384 -5.754 -16.000 1.00 74.56 98 LEU A CA 1
ATOM 745 C C . LEU A 1 98 ? 19.313 -4.245 -16.279 1.00 74.56 98 LEU A C 1
ATOM 747 O O . LEU A 1 98 ? 19.978 -3.760 -17.184 1.00 74.56 98 LEU A O 1
ATOM 751 N N . THR A 1 99 ? 18.508 -3.506 -15.513 1.00 71.75 99 THR A N 1
ATOM 752 C CA . THR A 1 99 ? 18.203 -2.084 -15.772 1.00 71.75 99 THR A CA 1
ATOM 753 C C . THR A 1 99 ? 18.929 -1.120 -14.832 1.00 71.75 99 THR A C 1
ATOM 755 O O . THR A 1 99 ? 18.741 0.094 -14.925 1.00 71.75 99 THR A O 1
ATOM 758 N N . LYS A 1 100 ? 19.704 -1.657 -13.880 1.00 84.62 100 LYS A N 1
ATOM 759 C CA . LYS A 1 100 ? 20.234 -0.933 -12.714 1.00 84.62 100 LYS A CA 1
ATOM 760 C C . LYS A 1 100 ? 19.104 -0.238 -11.959 1.00 84.62 100 LYS A C 1
ATOM 762 O O . LYS A 1 100 ? 18.058 -0.859 -11.733 1.00 84.62 100 LYS A O 1
ATOM 767 N N . ARG A 1 101 ? 19.301 1.010 -11.529 1.00 83.81 101 ARG A N 1
ATOM 768 C CA . ARG A 1 101 ? 18.274 1.765 -10.819 1.00 83.81 101 ARG A CA 1
ATOM 769 C C . ARG A 1 101 ? 17.164 2.172 -11.784 1.00 83.81 101 ARG A C 1
ATOM 771 O O . ARG A 1 101 ? 17.403 2.783 -12.823 1.00 83.81 101 ARG A O 1
ATOM 778 N N . LEU A 1 102 ? 15.934 1.876 -11.401 1.00 86.69 102 LEU A N 1
ATOM 779 C CA . LEU A 1 102 ? 14.731 2.346 -12.069 1.00 86.69 102 LEU A CA 1
ATOM 780 C C . LEU A 1 102 ? 13.889 3.151 -11.085 1.00 86.69 102 LEU A C 1
ATOM 782 O O . LEU A 1 102 ? 13.828 2.826 -9.900 1.00 86.69 102 LEU A O 1
ATOM 786 N N . SER A 1 103 ? 13.230 4.183 -11.592 1.00 89.31 103 SER A N 1
ATOM 787 C CA . SER A 1 103 ? 12.263 4.988 -10.855 1.00 89.31 103 SER A CA 1
ATOM 788 C C . SER A 1 103 ? 10.897 4.822 -11.497 1.00 89.31 103 SER A C 1
ATOM 790 O O . SER A 1 103 ? 10.763 4.905 -12.722 1.00 89.31 103 SER A O 1
ATOM 792 N N . PHE A 1 104 ? 9.880 4.618 -10.673 1.00 89.69 104 PHE A N 1
ATOM 793 C CA . PHE A 1 104 ? 8.506 4.445 -11.115 1.00 89.69 104 PHE A CA 1
ATOM 794 C C . PHE A 1 104 ? 7.560 5.328 -10.305 1.00 89.69 104 PHE A C 1
ATOM 796 O O . PHE A 1 104 ? 7.808 5.645 -9.140 1.00 89.69 104 PHE A O 1
ATOM 803 N N . SER A 1 105 ? 6.456 5.701 -10.933 1.00 91.31 105 SER A N 1
ATOM 804 C CA . SER A 1 105 ? 5.281 6.261 -10.285 1.00 91.31 105 SER A CA 1
ATOM 805 C C . SER A 1 105 ? 4.228 5.167 -10.196 1.00 91.31 105 SER A C 1
ATOM 807 O O . SER A 1 105 ? 3.989 4.451 -11.169 1.00 91.31 105 SER A O 1
ATOM 809 N N . ALA A 1 106 ? 3.614 5.009 -9.028 1.00 89.25 106 ALA A N 1
ATOM 810 C CA . ALA A 1 106 ? 2.527 4.063 -8.837 1.00 89.25 106 ALA A CA 1
ATOM 811 C C . ALA A 1 106 ? 1.358 4.737 -8.128 1.00 89.25 106 ALA A C 1
ATOM 813 O O . ALA A 1 106 ? 1.530 5.509 -7.182 1.00 89.25 106 ALA A O 1
ATOM 814 N N . SER A 1 107 ? 0.155 4.418 -8.585 1.00 89.69 107 SER A N 1
ATOM 815 C CA . SER A 1 107 ? -1.083 4.835 -7.945 1.00 89.69 107 SER A CA 1
ATOM 816 C C . SER A 1 107 ? -2.090 3.702 -7.960 1.00 89.69 107 SER A C 1
ATOM 818 O O . SER A 1 107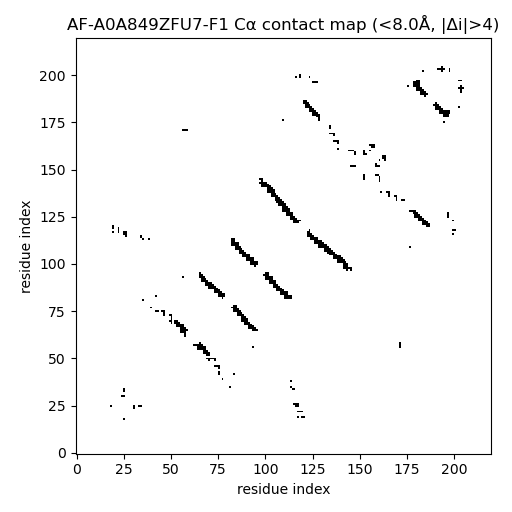 ? -2.136 2.902 -8.897 1.00 89.69 107 SER A O 1
ATOM 820 N N . ALA A 1 108 ? -2.881 3.621 -6.901 1.00 87.88 108 ALA A N 1
ATOM 821 C CA . ALA A 1 108 ? -3.943 2.644 -6.798 1.00 87.88 108 ALA A CA 1
ATOM 822 C C . ALA A 1 108 ? -5.134 3.218 -6.039 1.00 87.88 108 ALA A C 1
ATOM 824 O O . ALA A 1 108 ? -4.978 4.077 -5.169 1.00 87.88 108 ALA A O 1
ATOM 825 N N . ALA A 1 109 ? -6.318 2.723 -6.380 1.00 89.12 109 ALA A N 1
ATOM 826 C CA . ALA A 1 109 ? -7.555 3.003 -5.679 1.00 89.12 109 ALA A CA 1
ATOM 827 C C . ALA A 1 109 ? -8.253 1.680 -5.358 1.00 89.12 109 ALA A C 1
ATOM 829 O O . ALA A 1 109 ? -8.576 0.898 -6.259 1.00 89.12 109 ALA A O 1
ATOM 830 N N . ILE A 1 110 ? -8.387 1.402 -4.065 1.00 88.38 110 ILE A N 1
ATOM 831 C CA . ILE A 1 110 ? -8.726 0.086 -3.527 1.00 88.38 110 ILE A CA 1
ATOM 832 C C . ILE A 1 110 ? -9.855 0.255 -2.524 1.00 88.38 110 ILE A C 1
ATOM 834 O O . ILE A 1 110 ? -9.800 1.126 -1.657 1.00 88.38 110 ILE A O 1
ATOM 838 N N . GLN A 1 111 ? -10.855 -0.608 -2.629 1.00 89.19 111 GLN A N 1
ATOM 839 C CA . GLN A 1 111 ? -11.895 -0.762 -1.629 1.00 89.19 111 GLN A CA 1
ATOM 840 C C . GLN A 1 111 ? -11.485 -1.879 -0.674 1.00 89.19 111 GLN A C 1
ATOM 842 O O . GLN A 1 111 ? -11.274 -3.020 -1.092 1.00 89.19 111 GLN A O 1
ATOM 847 N N . TYR A 1 112 ? -11.364 -1.537 0.602 1.00 86.38 112 TYR A N 1
ATOM 848 C CA . TYR A 1 112 ? -11.061 -2.464 1.676 1.00 86.38 112 TYR A CA 1
ATOM 849 C C . TYR A 1 112 ? -12.313 -2.761 2.493 1.00 86.38 112 TYR A C 1
ATOM 851 O O . TYR A 1 112 ? -12.945 -1.853 3.040 1.00 86.38 112 TYR A O 1
ATOM 859 N N . GLU A 1 113 ? -12.611 -4.048 2.623 1.00 86.81 113 GLU A N 1
ATOM 860 C CA . GLU A 1 113 ? -13.469 -4.561 3.678 1.00 86.81 113 GLU A CA 1
ATOM 861 C C . GLU A 1 113 ? -12.647 -4.590 4.969 1.00 86.81 113 GLU A C 1
ATOM 863 O O . GLU A 1 113 ? -11.568 -5.191 5.040 1.00 86.81 113 GLU A O 1
ATOM 868 N N . GLN A 1 114 ? -13.141 -3.880 5.976 1.00 83.44 114 GLN A N 1
ATOM 869 C CA . GLN A 1 114 ? -12.483 -3.783 7.267 1.00 83.44 114 GLN A CA 1
ATOM 870 C C . GLN A 1 114 ? -13.085 -4.784 8.242 1.00 83.44 114 GLN A C 1
ATOM 872 O O . GLN A 1 114 ? -14.302 -4.923 8.355 1.00 83.44 114 GLN A O 1
ATOM 877 N N . ASP A 1 115 ? -12.217 -5.443 8.988 1.00 81.75 115 ASP A N 1
ATOM 878 C CA . ASP A 1 115 ? -12.583 -6.443 9.979 1.00 81.75 115 ASP A CA 1
ATOM 879 C C . ASP A 1 115 ? -11.612 -6.312 11.159 1.00 81.75 115 ASP A C 1
ATOM 881 O O . ASP A 1 115 ? -10.480 -5.883 10.967 1.00 81.75 115 ASP A O 1
ATOM 885 N N . PHE A 1 116 ? -12.004 -6.630 12.390 1.00 82.25 116 PHE A N 1
ATOM 886 C CA . PHE A 1 116 ? -11.067 -6.584 13.519 1.00 82.25 116 PHE A CA 1
ATOM 887 C C . PHE A 1 116 ? -11.277 -7.687 14.553 1.00 82.25 116 PHE A C 1
ATOM 889 O O . PHE A 1 116 ? -12.375 -8.185 14.770 1.00 82.25 116 PHE A O 1
ATOM 896 N N . ARG A 1 117 ? -10.225 -8.100 15.235 1.00 82.38 117 ARG A N 1
ATOM 897 C CA . ARG A 1 117 ? -10.296 -9.088 16.304 1.00 82.38 117 ARG A CA 1
ATOM 898 C C . ARG A 1 117 ? -9.553 -8.571 17.511 1.00 82.38 117 ARG A C 1
ATOM 900 O O . ARG A 1 117 ? -8.481 -7.999 17.383 1.00 82.38 117 ARG A O 1
ATOM 907 N N . LEU A 1 118 ? -10.149 -8.758 18.669 1.00 81.00 118 LEU A N 1
ATOM 908 C CA . LEU A 1 118 ? -9.533 -8.498 19.953 1.00 81.00 118 LEU A CA 1
ATOM 909 C C . LEU A 1 118 ? -9.042 -9.811 20.534 1.00 81.00 118 LEU A C 1
ATOM 911 O O . LEU A 1 118 ? -9.792 -10.785 20.595 1.00 81.00 118 LEU A O 1
ATOM 915 N N . ASP A 1 119 ? -7.802 -9.810 20.984 1.00 81.88 119 ASP A N 1
ATOM 916 C CA . ASP A 1 119 ? -7.211 -10.889 21.756 1.00 81.88 119 ASP A CA 1
ATOM 917 C C . ASP A 1 119 ? -6.648 -10.288 23.041 1.00 81.88 119 ASP A C 1
ATOM 919 O O . ASP A 1 119 ? -5.654 -9.563 23.023 1.00 81.88 119 ASP A O 1
ATOM 923 N N . GLY A 1 120 ? -7.368 -10.480 24.148 1.00 80.94 120 GLY A N 1
ATOM 924 C CA . GLY A 1 120 ? -7.102 -9.767 25.396 1.00 80.94 120 GLY A CA 1
ATOM 925 C C . GLY A 1 120 ? -7.175 -8.247 25.214 1.00 80.94 120 GLY A C 1
ATOM 926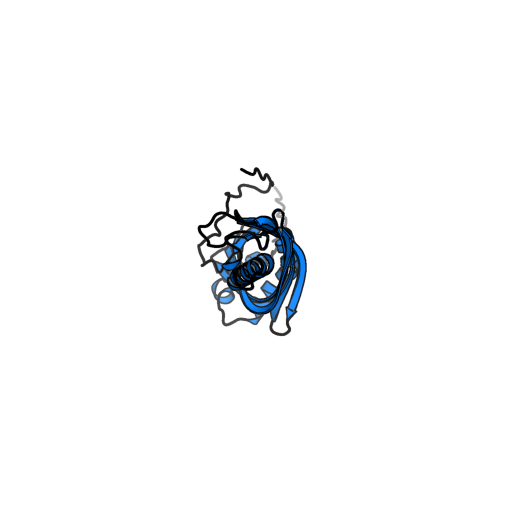 O O . GLY A 1 120 ? -8.247 -7.693 24.965 1.00 80.94 120 GLY A O 1
ATOM 927 N N . SER A 1 121 ? -6.031 -7.580 25.359 1.00 77.38 121 SER A N 1
ATOM 928 C CA . SER A 1 121 ? -5.859 -6.132 25.200 1.00 77.38 121 SER A CA 1
ATOM 929 C C . SER A 1 121 ? -5.339 -5.715 23.815 1.00 77.38 121 SER A C 1
ATOM 931 O O . SER A 1 121 ? -5.321 -4.520 23.512 1.00 77.38 121 SER A O 1
ATOM 933 N N . THR A 1 122 ? -4.973 -6.671 22.957 1.00 80.06 122 THR A N 1
ATOM 934 C CA . THR A 1 122 ? -4.426 -6.421 21.619 1.00 80.06 122 THR A CA 1
ATOM 935 C C . THR A 1 122 ? -5.534 -6.437 20.566 1.00 80.06 122 THR A C 1
ATOM 937 O O . THR A 1 122 ? -6.362 -7.347 20.507 1.00 80.06 122 THR A O 1
ATOM 940 N N . MET A 1 123 ? -5.542 -5.435 19.687 1.00 80.50 123 MET A N 1
ATOM 941 C CA . MET A 1 123 ? -6.506 -5.299 18.595 1.00 80.50 123 MET A CA 1
ATOM 942 C C . MET A 1 123 ? -5.842 -5.546 17.240 1.00 80.50 123 MET A C 1
ATOM 944 O O . MET A 1 123 ? -4.985 -4.782 16.809 1.00 80.50 123 MET A O 1
ATOM 948 N N . TYR A 1 124 ? -6.298 -6.572 16.533 1.00 83.44 124 TYR A N 1
ATOM 949 C CA . TYR A 1 124 ? -5.927 -6.910 15.163 1.00 83.44 124 TYR A CA 1
ATOM 950 C C . TYR A 1 124 ? -6.956 -6.309 14.215 1.00 83.44 124 TYR A C 1
ATOM 952 O O . TYR A 1 124 ? -8.124 -6.659 14.287 1.00 83.44 124 TYR A O 1
ATOM 960 N N . ILE A 1 125 ? -6.554 -5.426 13.314 1.00 83.75 125 ILE A N 1
ATOM 961 C CA . ILE A 1 125 ? -7.428 -4.813 12.314 1.00 83.75 125 ILE A CA 1
ATOM 962 C C . ILE A 1 125 ? -6.982 -5.296 10.940 1.00 83.75 125 ILE A C 1
ATOM 964 O O . ILE A 1 125 ? -5.858 -5.047 10.511 1.00 83.75 125 ILE A O 1
ATOM 968 N N . TYR A 1 126 ? -7.878 -5.976 10.246 1.00 85.69 126 TYR A N 1
ATOM 969 C CA . TYR A 1 126 ? -7.694 -6.557 8.931 1.00 85.69 126 TYR A CA 1
ATOM 970 C C . TYR A 1 126 ? -8.291 -5.659 7.857 1.00 85.69 126 TYR A C 1
ATOM 972 O O . TYR A 1 126 ? -9.457 -5.273 7.928 1.00 85.69 126 TYR A O 1
ATOM 980 N N . PHE A 1 127 ? -7.504 -5.396 6.821 1.00 85.06 127 PHE A N 1
ATOM 981 C CA . PHE A 1 127 ? -7.934 -4.680 5.629 1.00 85.06 127 PHE A CA 1
ATOM 982 C C . PHE A 1 127 ? -7.861 -5.639 4.448 1.00 85.06 127 PHE A C 1
ATOM 984 O O . PHE A 1 127 ? -6.793 -5.865 3.870 1.00 85.06 127 PHE A O 1
ATOM 991 N N . LYS A 1 128 ? -9.006 -6.238 4.116 1.00 87.50 128 LYS A N 1
ATOM 992 C CA . LYS A 1 128 ? -9.141 -7.204 3.023 1.00 87.50 128 LYS A CA 1
ATOM 993 C C . LYS A 1 128 ? -9.545 -6.462 1.749 1.00 87.50 128 LYS A C 1
ATOM 995 O O . LYS A 1 128 ? -10.523 -5.720 1.782 1.00 87.50 128 LYS A O 1
ATOM 1000 N N . PRO A 1 129 ? -8.822 -6.603 0.631 1.00 85.56 129 PRO A N 1
ATOM 1001 C CA . PRO A 1 129 ? -9.205 -5.945 -0.613 1.00 85.56 129 PRO A CA 1
ATOM 1002 C C . PRO A 1 129 ? -10.485 -6.592 -1.158 1.00 85.56 129 PRO A C 1
ATOM 1004 O O . PRO A 1 129 ? -10.473 -7.755 -1.551 1.00 85.56 129 PRO A O 1
ATOM 1007 N N . ALA A 1 130 ? -11.582 -5.840 -1.188 1.00 85.44 130 ALA A N 1
ATOM 1008 C CA . ALA A 1 130 ? -12.859 -6.288 -1.744 1.00 85.44 130 ALA A CA 1
ATOM 1009 C C . ALA A 1 130 ? -12.916 -6.047 -3.259 1.00 85.44 130 ALA A C 1
ATOM 1011 O O . ALA A 1 130 ? -13.322 -6.912 -4.031 1.00 85.44 130 ALA A O 1
ATOM 1012 N N . ALA A 1 131 ? -12.453 -4.873 -3.693 1.00 80.25 131 ALA A N 1
ATOM 1013 C CA . ALA A 1 131 ? -12.351 -4.508 -5.098 1.00 80.25 131 ALA A CA 1
ATOM 1014 C C . ALA A 1 131 ? -11.137 -3.604 -5.324 1.00 80.25 131 ALA A C 1
ATOM 1016 O O . ALA A 1 131 ? -10.748 -2.821 -4.455 1.00 80.25 131 ALA A O 1
ATOM 1017 N N . THR A 1 132 ? -10.526 -3.687 -6.507 1.00 77.12 132 THR A N 1
ATOM 1018 C CA . THR A 1 132 ? -9.546 -2.685 -6.936 1.00 77.12 132 THR A CA 1
ATOM 1019 C C . THR A 1 132 ? -10.030 -1.988 -8.192 1.00 77.12 132 THR A C 1
ATOM 1021 O O . THR A 1 132 ? -10.148 -2.614 -9.240 1.00 77.12 132 THR A O 1
ATOM 1024 N N . THR A 1 133 ? -10.289 -0.691 -8.075 1.00 67.62 133 THR A N 1
ATOM 1025 C CA . THR A 1 133 ? -10.952 0.102 -9.116 1.00 67.62 133 THR A CA 1
ATOM 1026 C C . THR A 1 133 ? -9.947 0.733 -10.074 1.00 67.62 133 THR A C 1
ATOM 1028 O O . THR A 1 133 ? -10.237 0.903 -11.253 1.00 67.62 133 THR A O 1
ATOM 1031 N N . ALA A 1 134 ? -8.740 1.049 -9.596 1.00 73.81 134 ALA A N 1
ATOM 1032 C CA . ALA A 1 134 ? -7.663 1.564 -10.433 1.00 73.81 134 ALA A CA 1
ATOM 1033 C C . ALA A 1 134 ? -6.299 1.088 -9.927 1.00 73.81 134 ALA A C 1
ATOM 1035 O O . ALA A 1 134 ? -6.016 1.150 -8.731 1.00 73.81 134 ALA A O 1
ATOM 1036 N N . LYS A 1 135 ? -5.446 0.636 -10.849 1.00 83.12 135 LYS A N 1
ATOM 1037 C CA . LYS A 1 135 ? -4.016 0.383 -10.636 1.00 83.12 135 LYS A CA 1
ATOM 1038 C C . LYS A 1 135 ? -3.289 1.014 -11.810 1.00 83.12 135 LYS A C 1
ATOM 1040 O O . LYS A 1 135 ? -3.651 0.762 -12.954 1.00 83.12 135 LYS A O 1
ATOM 1045 N N . LYS A 1 136 ? -2.301 1.850 -11.531 1.00 85.12 136 LYS A N 1
ATOM 1046 C CA . LYS A 1 136 ? -1.499 2.497 -12.561 1.00 85.12 136 LYS A CA 1
ATOM 1047 C C . LYS A 1 136 ? -0.045 2.476 -12.132 1.00 85.12 136 LYS A C 1
ATOM 1049 O O . LYS A 1 136 ? 0.283 2.960 -11.048 1.00 85.12 136 LYS A O 1
ATOM 1054 N N . PHE A 1 137 ? 0.802 1.928 -12.990 1.00 86.31 137 PHE A N 1
ATOM 1055 C CA . PHE A 1 137 ? 2.241 1.870 -12.802 1.00 86.31 137 PHE A CA 1
ATOM 1056 C C . PHE A 1 137 ? 2.917 2.467 -14.033 1.00 86.31 137 PHE A C 1
ATOM 1058 O O . PHE A 1 137 ? 2.662 2.056 -15.160 1.00 86.31 137 PHE A O 1
ATOM 1065 N N . GLU A 1 138 ? 3.779 3.454 -13.827 1.00 86.50 138 GLU A N 1
ATOM 1066 C CA . GLU A 1 138 ? 4.496 4.123 -14.906 1.00 86.50 138 GLU A CA 1
ATOM 1067 C C . GLU A 1 138 ? 5.980 4.204 -14.576 1.00 86.50 138 GLU A C 1
ATOM 1069 O O . GLU A 1 138 ? 6.391 4.830 -13.598 1.00 86.50 138 GLU A O 1
ATOM 1074 N N . LEU A 1 139 ? 6.810 3.613 -15.432 1.00 85.62 139 LEU A N 1
ATOM 1075 C CA . LEU A 1 139 ? 8.255 3.804 -15.371 1.00 85.62 139 LEU A CA 1
ATOM 1076 C C . LEU A 1 139 ? 8.599 5.232 -15.789 1.00 85.62 139 LEU A C 1
ATOM 1078 O O . LEU A 1 139 ? 8.351 5.636 -16.927 1.00 85.62 139 LEU A O 1
ATOM 1082 N N . THR A 1 140 ? 9.188 5.981 -14.862 1.00 85.56 140 THR A N 1
ATOM 1083 C CA . THR A 1 140 ? 9.587 7.376 -15.065 1.00 85.56 140 THR A CA 1
ATOM 1084 C C . THR A 1 140 ? 11.026 7.471 -15.553 1.00 85.56 140 THR A C 1
ATOM 1086 O O . THR A 1 140 ? 11.327 8.273 -16.430 1.00 85.56 140 THR A O 1
ATOM 1089 N N . MET A 1 141 ? 11.923 6.648 -15.004 1.00 81.50 141 MET A N 1
ATOM 1090 C CA . MET A 1 141 ? 13.343 6.678 -15.346 1.00 81.50 141 MET A CA 1
ATOM 1091 C C . MET A 1 141 ? 13.943 5.281 -15.274 1.00 81.50 141 MET A C 1
ATOM 1093 O O . MET A 1 141 ? 13.625 4.506 -14.373 1.00 81.50 141 MET A O 1
ATOM 1097 N N . VAL A 1 142 ? 14.860 4.990 -16.190 1.00 79.12 142 VAL A N 1
ATOM 1098 C CA . VAL A 1 142 ? 15.720 3.811 -16.140 1.00 79.12 142 VAL A CA 1
ATOM 1099 C C . VAL A 1 142 ? 17.154 4.285 -16.342 1.00 79.12 142 VAL A C 1
ATOM 1101 O O . VAL A 1 142 ? 17.429 4.984 -17.311 1.00 79.12 142 VAL A O 1
ATOM 1104 N N . GLU A 1 143 ? 18.045 3.950 -15.411 1.00 75.31 143 GLU A N 1
ATOM 1105 C CA . GLU A 1 143 ? 19.447 4.383 -15.439 1.00 75.31 143 GLU A CA 1
ATOM 1106 C C . GLU A 1 143 ? 20.219 3.773 -16.613 1.00 75.31 143 GLU A C 1
ATOM 1108 O O . GLU A 1 143 ? 20.948 4.480 -17.304 1.00 75.31 143 GLU A O 1
ATOM 1113 N N . GLN A 1 144 ? 20.028 2.478 -16.870 1.00 73.56 144 GLN A N 1
ATOM 1114 C CA . GLN A 1 144 ? 20.546 1.818 -18.065 1.00 73.56 144 GLN A CA 1
ATOM 1115 C C . GLN A 1 144 ? 19.373 1.348 -18.923 1.00 73.56 144 GLN A C 1
ATOM 1117 O O . GLN A 1 144 ? 18.835 0.262 -18.678 1.00 73.56 144 GLN A O 1
ATOM 1122 N N . PRO A 1 145 ? 18.918 2.164 -19.896 1.00 64.00 145 PRO A N 1
ATOM 1123 C CA . PRO A 1 145 ? 17.888 1.725 -20.819 1.00 64.00 145 PRO A CA 1
ATOM 1124 C C . PRO A 1 145 ? 18.414 0.508 -21.581 1.00 64.00 145 PRO A C 1
ATOM 1126 O O . PRO A 1 145 ? 19.445 0.564 -22.250 1.00 64.00 145 PRO A O 1
ATOM 1129 N N . VAL A 1 146 ? 17.714 -0.613 -21.442 1.00 64.25 146 VAL A N 1
ATOM 1130 C CA . VAL A 1 146 ? 18.027 -1.840 -22.174 1.00 64.25 146 VAL A CA 1
ATOM 1131 C C . VAL A 1 146 ? 17.678 -1.579 -23.636 1.00 64.25 146 VAL A C 1
ATOM 1133 O O . VAL A 1 146 ? 16.518 -1.356 -23.980 1.00 64.25 146 VAL A O 1
ATOM 1136 N N . MET A 1 147 ? 18.706 -1.521 -24.477 1.00 59.62 147 MET A N 1
ATOM 1137 C CA . MET A 1 147 ? 18.593 -1.156 -25.887 1.00 59.62 147 MET A CA 1
ATOM 1138 C C . MET A 1 147 ? 18.076 -2.343 -26.723 1.00 59.62 147 MET A C 1
ATOM 1140 O O . MET A 1 147 ? 18.270 -3.501 -26.334 1.00 59.62 147 MET A O 1
ATOM 1144 N N . PRO A 1 148 ? 17.496 -2.104 -27.914 1.00 57.84 148 PRO A N 1
ATOM 1145 C CA . PRO A 1 148 ? 17.119 -3.161 -28.864 1.00 57.84 148 PRO A CA 1
ATOM 1146 C C . PRO A 1 148 ? 18.265 -4.125 -29.211 1.00 57.84 148 PRO A C 1
ATOM 1148 O O . PRO A 1 148 ? 18.032 -5.262 -29.600 1.00 57.84 148 PRO A O 1
ATOM 1151 N N . THR A 1 149 ? 19.511 -3.675 -29.045 1.00 55.09 149 THR A N 1
ATOM 1152 C CA . THR A 1 149 ? 20.746 -4.411 -29.342 1.00 55.09 149 THR A CA 1
ATOM 1153 C C . THR A 1 149 ? 21.235 -5.309 -28.204 1.00 55.09 149 THR A C 1
ATOM 1155 O O . THR A 1 149 ? 22.240 -6.001 -28.361 1.00 55.09 149 THR A O 1
ATOM 1158 N N . THR A 1 150 ? 20.564 -5.309 -27.049 1.00 62.38 150 THR A N 1
ATOM 1159 C CA . THR A 1 150 ? 20.925 -6.202 -25.942 1.00 62.38 150 THR A CA 1
ATOM 1160 C C . THR A 1 150 ? 20.542 -7.642 -26.321 1.00 62.38 150 THR A C 1
ATOM 1162 O O . THR A 1 150 ? 19.409 -7.857 -26.749 1.00 62.38 150 THR A O 1
ATOM 1165 N N . PRO A 1 151 ? 21.414 -8.659 -26.147 1.00 60.81 151 PRO A N 1
ATOM 1166 C CA . PRO A 1 151 ? 21.142 -10.032 -26.610 1.00 60.81 151 PRO A CA 1
ATOM 1167 C C . PRO A 1 151 ? 19.877 -10.676 -26.0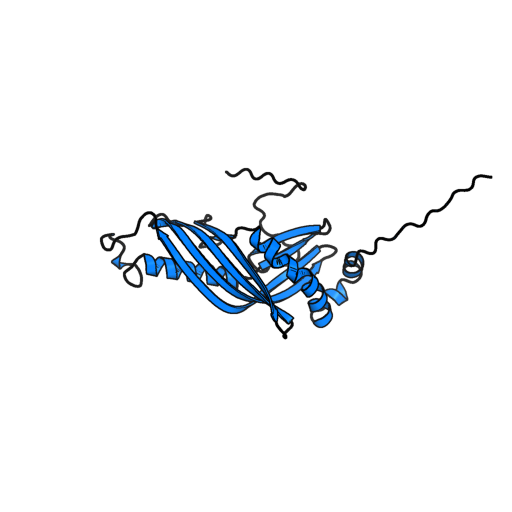22 1.00 60.81 151 PRO A C 1
ATOM 1169 O O . PRO A 1 151 ? 19.389 -11.678 -26.531 1.00 60.81 151 PRO A O 1
ATOM 1172 N N . VAL A 1 152 ? 19.358 -10.104 -24.935 1.00 63.66 152 VAL A N 1
ATOM 1173 C CA . VAL A 1 152 ? 18.161 -10.559 -24.222 1.00 63.66 152 VAL A CA 1
ATOM 1174 C C . VAL A 1 152 ? 16.878 -9.844 -24.655 1.00 63.66 152 VAL A C 1
ATOM 1176 O O . VAL A 1 152 ? 15.798 -10.290 -24.293 1.00 63.66 152 VAL A O 1
ATOM 1179 N N . THR A 1 153 ? 16.957 -8.768 -25.444 1.00 60.28 153 THR A N 1
ATOM 1180 C CA . THR A 1 153 ? 15.784 -7.988 -25.872 1.00 60.28 153 THR A CA 1
ATOM 1181 C C . THR A 1 153 ? 14.736 -8.788 -26.664 1.00 60.28 153 THR A C 1
ATOM 1183 O O . THR A 1 153 ? 13.549 -8.600 -26.397 1.00 60.28 153 THR A O 1
ATOM 1186 N N . PRO A 1 154 ? 15.107 -9.754 -27.535 1.00 61.97 154 PRO A N 1
ATOM 1187 C CA . PRO A 1 154 ? 14.137 -10.626 -28.207 1.00 61.97 154 PRO A CA 1
ATOM 1188 C C . PRO A 1 154 ? 13.358 -11.551 -27.259 1.00 61.97 154 PRO A C 1
ATOM 1190 O O . PRO A 1 154 ? 12.369 -12.148 -27.671 1.00 61.97 154 PRO A O 1
ATOM 1193 N N . LEU A 1 155 ? 13.811 -11.706 -26.008 1.00 66.12 155 LEU A N 1
ATOM 1194 C CA . LEU A 1 155 ? 13.168 -12.550 -24.999 1.00 66.12 155 LEU A CA 1
ATOM 1195 C C . LEU A 1 155 ? 12.131 -11.783 -24.163 1.00 66.12 155 LEU A C 1
ATOM 1197 O O . LEU A 1 155 ? 11.412 -12.407 -23.382 1.00 66.12 155 LEU A O 1
ATOM 1201 N N . PHE A 1 156 ? 12.039 -10.453 -24.296 1.00 67.94 156 PHE A N 1
ATOM 1202 C CA . PHE A 1 156 ? 11.041 -9.671 -23.567 1.00 67.94 156 PHE A CA 1
ATOM 1203 C C . PHE A 1 156 ? 9.678 -9.706 -24.275 1.00 67.94 156 PHE A C 1
ATOM 1205 O O . PHE A 1 156 ? 9.595 -9.412 -25.472 1.00 67.94 156 PHE A O 1
ATOM 1212 N N . PRO A 1 157 ? 8.584 -9.998 -23.546 1.00 60.72 157 PRO A N 1
ATOM 1213 C CA . PRO A 1 157 ? 7.228 -9.813 -24.046 1.00 60.72 157 PRO A CA 1
ATOM 1214 C C . PRO A 1 157 ? 7.047 -8.373 -24.540 1.00 60.72 157 PRO A C 1
ATOM 1216 O O . PRO A 1 157 ? 7.318 -7.431 -23.799 1.00 60.72 157 PRO A O 1
ATOM 1219 N N . GLY A 1 158 ? 6.615 -8.200 -25.790 1.00 63.28 158 GLY A N 1
ATOM 1220 C CA . GLY A 1 158 ? 6.392 -6.876 -26.382 1.00 63.28 158 GLY A CA 1
ATOM 1221 C C . GLY A 1 158 ? 7.630 -6.191 -26.974 1.00 63.28 158 GLY A C 1
ATOM 1222 O O . GLY A 1 158 ? 7.507 -5.060 -27.425 1.00 63.28 158 GLY A O 1
ATOM 1223 N N . GLY A 1 159 ? 8.802 -6.840 -27.007 1.00 62.09 159 GLY A N 1
ATOM 1224 C CA . GLY A 1 159 ? 9.999 -6.353 -27.719 1.00 62.09 159 GLY A CA 1
ATOM 1225 C C . GLY A 1 159 ? 10.744 -5.184 -27.062 1.00 62.09 159 GLY A C 1
ATOM 1226 O O . GLY A 1 159 ? 11.877 -4.899 -27.441 1.00 62.09 159 GLY A O 1
ATOM 1227 N N . ASP A 1 160 ? 10.157 -4.562 -26.036 1.00 71.00 160 ASP A N 1
ATOM 1228 C CA . ASP A 1 160 ? 10.725 -3.422 -25.322 1.00 71.00 160 ASP A CA 1
ATOM 1229 C C . ASP A 1 160 ? 10.871 -3.715 -23.829 1.00 71.00 160 ASP A C 1
ATOM 1231 O O . ASP A 1 160 ? 9.895 -4.014 -23.134 1.00 71.00 160 ASP A O 1
ATOM 1235 N N . ALA A 1 161 ? 12.068 -3.507 -23.280 1.00 68.25 161 ALA A N 1
ATOM 1236 C CA . ALA A 1 161 ? 12.326 -3.702 -21.853 1.00 68.25 161 ALA A CA 1
ATOM 1237 C C . ALA A 1 161 ? 11.462 -2.808 -20.948 1.00 68.25 161 ALA A C 1
ATOM 1239 O O . ALA A 1 161 ? 11.121 -3.197 -19.833 1.00 68.25 161 ALA A O 1
ATOM 1240 N N . LYS A 1 162 ? 11.064 -1.621 -21.425 1.00 72.50 162 LYS A N 1
ATOM 1241 C CA . LYS A 1 162 ? 10.140 -0.743 -20.695 1.00 72.50 162 LYS A CA 1
ATOM 1242 C C . LYS A 1 162 ? 8.777 -1.412 -20.505 1.00 72.50 162 LYS A C 1
ATOM 1244 O O . LYS A 1 162 ? 8.247 -1.384 -19.401 1.00 72.50 162 LYS A O 1
ATOM 1249 N N . SER A 1 163 ? 8.229 -2.027 -21.553 1.00 75.56 163 SER A N 1
ATOM 1250 C CA . SER A 1 163 ? 6.919 -2.688 -21.498 1.00 75.56 163 SER A CA 1
ATOM 1251 C C . SER A 1 163 ? 6.933 -3.891 -20.551 1.00 75.56 163 SER A C 1
ATOM 1253 O O . SER A 1 163 ? 6.069 -4.007 -19.683 1.00 75.56 163 SER A O 1
ATOM 1255 N N . PHE A 1 164 ? 7.990 -4.700 -20.622 1.00 76.44 164 PHE A N 1
ATOM 1256 C CA . PHE A 1 164 ? 8.204 -5.833 -19.730 1.00 76.44 164 PHE A CA 1
ATOM 1257 C C . PHE A 1 164 ? 8.305 -5.415 -18.259 1.00 76.44 164 PHE A C 1
ATOM 1259 O O . PHE A 1 164 ? 7.644 -5.987 -17.394 1.00 76.44 164 PHE A O 1
ATOM 1266 N N . MET A 1 165 ? 9.095 -4.380 -17.965 1.00 76.50 165 MET A N 1
ATOM 1267 C CA . MET A 1 165 ? 9.260 -3.895 -16.594 1.00 76.50 165 MET A CA 1
ATOM 1268 C C . MET A 1 165 ? 7.980 -3.250 -16.051 1.00 76.50 165 MET A C 1
ATOM 1270 O O . MET A 1 165 ? 7.684 -3.410 -14.867 1.00 76.50 165 MET A O 1
ATOM 1274 N N . THR A 1 166 ? 7.193 -2.576 -16.897 1.00 79.44 166 THR A N 1
ATOM 1275 C CA . THR A 1 166 ? 5.852 -2.104 -16.524 1.00 79.44 166 THR A CA 1
ATOM 1276 C C . THR A 1 166 ? 4.951 -3.282 -16.166 1.00 79.44 166 THR A C 1
ATOM 1278 O O . THR A 1 166 ? 4.359 -3.273 -15.093 1.00 79.44 166 THR A O 1
ATOM 1281 N N . GLN A 1 167 ? 4.911 -4.332 -16.991 1.00 81.19 167 GLN A N 1
ATOM 1282 C CA . GLN A 1 167 ? 4.077 -5.511 -16.744 1.00 81.19 167 GLN A CA 1
ATOM 1283 C C . GLN A 1 167 ? 4.452 -6.235 -15.441 1.00 81.19 167 GLN A C 1
ATOM 1285 O O . GLN A 1 167 ? 3.577 -6.626 -14.665 1.00 81.19 167 GLN A O 1
ATOM 1290 N N . ILE A 1 168 ? 5.751 -6.384 -15.162 1.00 81.25 168 ILE A N 1
ATOM 1291 C CA . ILE A 1 168 ? 6.227 -6.939 -13.887 1.00 81.25 168 ILE A CA 1
ATOM 1292 C C . ILE A 1 168 ? 5.804 -6.045 -12.719 1.00 81.25 168 ILE A C 1
ATOM 1294 O O . ILE A 1 168 ? 5.288 -6.548 -11.720 1.00 81.25 168 ILE A O 1
ATOM 1298 N N . GLY A 1 169 ? 6.014 -4.731 -12.836 1.00 79.69 169 GLY A N 1
ATOM 1299 C CA . GLY A 1 169 ? 5.667 -3.766 -11.795 1.00 79.69 169 GLY A CA 1
ATOM 1300 C C . GLY A 1 169 ? 4.173 -3.753 -11.477 1.00 79.69 169 GLY A C 1
ATOM 1301 O O . GLY A 1 169 ? 3.792 -3.771 -10.306 1.00 79.69 169 GLY A O 1
ATOM 1302 N N . GLU A 1 170 ? 3.323 -3.809 -12.501 1.00 82.94 170 GLU A N 1
ATOM 1303 C CA . GLU A 1 170 ? 1.871 -3.931 -12.352 1.00 82.94 170 GLU A CA 1
ATOM 1304 C C . GLU A 1 170 ? 1.475 -5.235 -11.658 1.00 82.94 170 GLU A C 1
ATOM 1306 O O . GLU A 1 170 ? 0.653 -5.211 -10.741 1.00 82.94 170 GLU A O 1
ATOM 1311 N N . GLY A 1 171 ? 2.088 -6.360 -12.039 1.00 81.50 171 GLY A N 1
ATOM 1312 C CA . GLY A 1 171 ? 1.853 -7.657 -11.405 1.00 81.50 171 GLY A CA 1
ATOM 1313 C C . GLY A 1 171 ? 2.251 -7.674 -9.926 1.00 81.50 171 GLY A C 1
ATOM 1314 O O . GLY A 1 171 ? 1.485 -8.141 -9.082 1.00 81.50 171 GLY A O 1
ATOM 1315 N N . MET A 1 172 ? 3.415 -7.107 -9.592 1.00 81.00 172 MET A N 1
ATOM 1316 C CA . MET A 1 172 ? 3.870 -6.958 -8.206 1.00 81.00 172 MET A CA 1
ATOM 1317 C C . MET A 1 172 ? 2.923 -6.073 -7.396 1.00 81.00 172 MET A C 1
ATOM 1319 O O . MET A 1 172 ? 2.465 -6.479 -6.331 1.00 81.00 172 MET A O 1
ATOM 1323 N N . LEU A 1 173 ? 2.585 -4.889 -7.914 1.00 81.12 173 LEU A N 1
ATOM 1324 C CA . LEU A 1 173 ? 1.663 -3.967 -7.254 1.00 81.12 173 LEU A CA 1
ATOM 1325 C C . LEU A 1 173 ? 0.296 -4.625 -7.036 1.00 81.12 173 LEU A C 1
ATOM 1327 O O . LEU A 1 173 ? -0.283 -4.517 -5.958 1.00 81.12 173 LEU A O 1
ATOM 1331 N N . ALA A 1 174 ? -0.212 -5.347 -8.036 1.00 81.31 174 ALA A N 1
ATOM 1332 C CA . ALA A 1 174 ? -1.473 -6.063 -7.935 1.00 81.31 174 ALA A CA 1
ATOM 1333 C C . ALA A 1 174 ? -1.440 -7.167 -6.872 1.00 81.31 174 ALA A C 1
ATOM 1335 O O . ALA A 1 174 ? -2.432 -7.317 -6.158 1.00 81.31 174 ALA A O 1
ATOM 1336 N N . ARG A 1 175 ? -0.329 -7.904 -6.757 1.00 82.31 175 ARG A N 1
ATOM 1337 C CA . ARG A 1 175 ? -0.131 -8.945 -5.740 1.00 82.31 175 ARG A CA 1
ATOM 1338 C C . ARG A 1 175 ? -0.073 -8.358 -4.335 1.00 82.31 175 ARG A C 1
ATOM 1340 O O . ARG A 1 175 ? -0.768 -8.851 -3.455 1.00 82.31 175 ARG A O 1
ATOM 1347 N N . GLU A 1 176 ? 0.720 -7.310 -4.135 1.00 79.69 176 GLU A N 1
ATOM 1348 C CA . GLU A 1 176 ? 0.869 -6.653 -2.832 1.00 79.69 176 GLU A CA 1
ATOM 1349 C C . GLU A 1 176 ? -0.449 -6.033 -2.359 1.00 79.69 176 GLU A C 1
ATOM 1351 O O . GLU A 1 176 ? -0.858 -6.233 -1.220 1.00 79.69 176 GLU A O 1
ATOM 1356 N N . ILE A 1 177 ? -1.187 -5.382 -3.262 1.00 81.56 177 ILE A N 1
ATOM 1357 C CA . ILE A 1 177 ? -2.545 -4.900 -2.979 1.00 81.56 177 ILE A CA 1
ATOM 1358 C C . ILE A 1 177 ? -3.488 -6.061 -2.645 1.00 81.56 177 ILE A C 1
ATOM 1360 O O . ILE A 1 177 ? -4.270 -5.968 -1.702 1.00 81.56 177 ILE A O 1
ATOM 1364 N N . GLY A 1 178 ? -3.420 -7.152 -3.413 1.00 81.12 178 GLY A N 1
ATOM 1365 C CA . GLY A 1 178 ? -4.289 -8.318 -3.252 1.00 81.12 178 GLY A CA 1
ATOM 1366 C C . GLY A 1 178 ? -4.086 -9.073 -1.936 1.00 81.12 178 GLY A C 1
ATOM 1367 O O . GLY A 1 178 ? -5.007 -9.736 -1.469 1.00 81.12 178 GLY A O 1
ATOM 1368 N N . ARG A 1 179 ? -2.913 -8.950 -1.308 1.00 81.25 179 ARG A N 1
ATOM 1369 C CA . ARG A 1 179 ? -2.627 -9.539 0.010 1.00 81.25 179 ARG A CA 1
ATOM 1370 C C . ARG A 1 179 ? -3.378 -8.846 1.146 1.00 81.25 179 ARG A C 1
ATOM 1372 O O . ARG A 1 179 ? -3.604 -9.467 2.181 1.00 81.25 179 ARG A O 1
ATOM 1379 N N . GLY A 1 180 ? -3.760 -7.583 0.959 1.00 80.88 180 GLY A N 1
ATOM 1380 C CA . GLY A 1 180 ? -4.264 -6.749 2.043 1.00 80.88 180 GLY A CA 1
ATOM 1381 C C . GLY A 1 180 ? -3.190 -6.464 3.091 1.00 80.88 180 GLY A C 1
ATOM 1382 O O . GLY A 1 180 ? -1.994 -6.671 2.868 1.00 80.88 180 GLY A O 1
ATOM 1383 N N . PHE A 1 181 ? -3.611 -5.969 4.247 1.00 81.06 181 PHE A N 1
ATOM 1384 C CA . PHE A 1 181 ? -2.705 -5.693 5.357 1.00 81.06 181 PHE A CA 1
ATOM 1385 C C . PHE A 1 181 ? -3.409 -5.828 6.702 1.00 81.06 181 PHE A C 1
ATOM 1387 O O . PHE A 1 181 ? -4.637 -5.760 6.797 1.00 81.06 181 PHE A O 1
ATOM 1394 N N . THR A 1 182 ? -2.605 -6.002 7.746 1.00 81.75 182 THR A N 1
ATOM 1395 C CA . THR A 1 182 ? -3.056 -6.085 9.132 1.00 81.75 182 THR A CA 1
ATO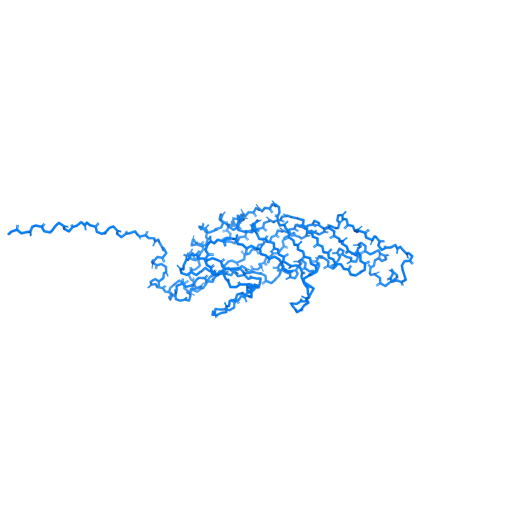M 1396 C C . THR A 1 182 ? -2.371 -5.003 9.952 1.00 81.75 182 THR A C 1
ATOM 1398 O O . THR A 1 182 ? -1.155 -4.817 9.877 1.00 81.75 182 THR A O 1
ATOM 1401 N N . VAL A 1 183 ? -3.154 -4.284 10.745 1.00 81.19 183 VAL A N 1
ATOM 1402 C CA . VAL A 1 183 ? -2.662 -3.345 11.752 1.00 81.19 183 VAL A CA 1
ATOM 1403 C C . VAL A 1 183 ? -2.920 -3.963 13.111 1.00 81.19 183 VAL A C 1
ATOM 1405 O O . VAL A 1 183 ? -4.058 -4.291 13.422 1.00 81.19 183 VAL A O 1
ATOM 1408 N N . ILE A 1 184 ? -1.881 -4.119 13.918 1.00 80.06 184 ILE A N 1
ATOM 1409 C CA . ILE A 1 184 ? -2.003 -4.650 15.273 1.00 80.06 184 ILE A CA 1
ATOM 1410 C C . ILE A 1 184 ? -1.709 -3.511 16.230 1.00 80.06 184 ILE A C 1
ATOM 1412 O O . ILE A 1 184 ? -0.634 -2.910 16.175 1.00 80.06 184 ILE A O 1
ATOM 1416 N N . ARG A 1 185 ? -2.683 -3.198 17.074 1.00 78.56 185 ARG A N 1
ATOM 1417 C CA . ARG A 1 185 ? -2.556 -2.212 18.134 1.00 78.56 185 ARG A CA 1
ATOM 1418 C C . ARG A 1 185 ? -2.431 -2.933 19.462 1.00 78.56 185 ARG A C 1
ATOM 1420 O O . ARG A 1 185 ? -3.337 -3.669 19.842 1.00 78.56 185 ARG A O 1
ATOM 1427 N N . GLU A 1 186 ? -1.314 -2.705 20.125 1.00 80.31 186 GLU A N 1
ATOM 1428 C CA . GLU A 1 186 ? -1.017 -3.275 21.432 1.00 80.31 186 GLU A CA 1
ATOM 1429 C C . GLU A 1 186 ? -1.593 -2.377 22.544 1.00 80.31 186 GLU A C 1
ATOM 1431 O O . GLU A 1 186 ? -2.099 -1.270 22.306 1.00 80.31 186 GLU A O 1
ATOM 1436 N N . ASP A 1 187 ? -1.551 -2.884 23.767 1.00 74.62 187 ASP A N 1
ATOM 1437 C CA . ASP A 1 187 ? -2.081 -2.261 24.980 1.00 74.62 187 ASP A CA 1
ATOM 1438 C C . ASP A 1 187 ? -1.314 -1.008 25.421 1.00 74.62 187 ASP A C 1
ATOM 1440 O O . ASP A 1 187 ? -1.913 -0.060 25.932 1.00 74.62 187 ASP A O 1
ATOM 1444 N N . ASP A 1 188 ? -0.015 -0.963 25.130 1.00 70.94 188 ASP A N 1
ATOM 1445 C CA . ASP A 1 188 ? 0.853 0.211 25.268 1.00 70.94 188 ASP A CA 1
ATOM 1446 C C . ASP A 1 188 ? 0.495 1.360 24.298 1.00 70.94 188 ASP A C 1
ATOM 1448 O O . ASP A 1 188 ? 1.058 2.454 24.361 1.00 70.94 188 ASP A O 1
ATOM 1452 N N . GLY A 1 189 ? -0.471 1.136 23.400 1.00 65.75 189 GLY A N 1
ATOM 1453 C CA . GLY A 1 189 ? -0.910 2.090 22.390 1.00 65.75 189 GLY A CA 1
ATOM 1454 C C . GLY A 1 189 ? -0.045 2.103 21.130 1.00 65.75 189 GLY A C 1
ATOM 1455 O O . GLY A 1 189 ? -0.372 2.847 20.196 1.00 65.75 189 GLY A O 1
ATOM 1456 N N . SER A 1 190 ? 1.002 1.277 21.062 1.00 71.75 190 SER A N 1
ATOM 1457 C CA . SER A 1 190 ? 1.830 1.105 19.876 1.00 71.75 190 SER A CA 1
ATOM 1458 C C . SER A 1 190 ? 1.047 0.416 18.753 1.00 71.75 190 SER A C 1
ATOM 1460 O O . SER A 1 190 ? 0.116 -0.360 18.972 1.00 71.75 190 SER A O 1
ATOM 1462 N N . ALA A 1 191 ? 1.401 0.743 17.508 1.00 71.69 191 ALA A N 1
ATOM 1463 C CA . ALA A 1 191 ? 0.802 0.149 16.319 1.00 71.69 191 ALA A CA 1
ATOM 1464 C C . ALA A 1 191 ? 1.884 -0.482 15.436 1.00 71.69 191 ALA A C 1
ATOM 1466 O O . ALA A 1 191 ? 2.804 0.194 14.943 1.00 71.69 191 ALA A O 1
ATOM 1467 N N . SER A 1 192 ? 1.752 -1.786 15.208 1.00 73.19 192 SER A N 1
ATOM 1468 C CA . SER A 1 192 ? 2.545 -2.537 14.244 1.00 73.19 192 SER A CA 1
ATOM 1469 C C . SER A 1 192 ? 1.741 -2.775 12.966 1.00 73.19 192 SER A C 1
ATOM 1471 O O . SER A 1 192 ? 0.515 -2.867 12.970 1.00 73.19 192 SER A O 1
ATOM 1473 N N . PHE A 1 193 ? 2.445 -2.781 11.838 1.00 73.94 193 PHE A N 1
ATOM 1474 C CA . PHE A 1 193 ? 1.857 -2.929 10.513 1.00 73.94 193 PHE A CA 1
ATOM 1475 C C . PHE A 1 193 ? 2.494 -4.134 9.844 1.00 73.94 193 PHE A C 1
ATOM 1477 O O . PHE A 1 193 ? 3.722 -4.235 9.797 1.00 73.94 193 PHE A O 1
ATOM 1484 N N . GLY A 1 194 ? 1.658 -5.011 9.309 1.00 71.31 194 GLY A N 1
ATOM 1485 C CA . GLY A 1 194 ? 2.066 -6.158 8.524 1.00 71.31 194 GLY A CA 1
ATOM 1486 C C . GLY A 1 194 ? 1.374 -6.171 7.175 1.00 71.31 194 GLY A C 1
ATOM 1487 O O . GLY A 1 194 ? 0.178 -5.903 7.079 1.00 71.31 194 GLY A O 1
ATOM 1488 N N . VAL A 1 195 ? 2.126 -6.503 6.132 1.00 75.94 195 VAL A N 1
ATOM 1489 C CA . VAL A 1 195 ? 1.542 -6.837 4.832 1.00 75.94 195 VAL A CA 1
ATOM 1490 C C . VAL A 1 195 ? 0.913 -8.227 4.931 1.00 75.94 195 VAL A C 1
ATOM 1492 O O . VAL A 1 195 ? 1.515 -9.133 5.505 1.00 75.94 195 VAL A O 1
ATOM 1495 N N . GLY A 1 196 ? -0.278 -8.402 4.361 1.00 78.88 196 GLY A N 1
ATOM 1496 C CA . GLY A 1 196 ? -1.047 -9.639 4.460 1.00 78.88 196 GLY A CA 1
ATOM 1497 C C . GLY A 1 196 ? -1.976 -9.705 5.674 1.00 78.88 196 GLY A C 1
ATOM 1498 O O . GLY A 1 196 ? -2.030 -8.799 6.510 1.00 78.88 196 GLY A O 1
ATOM 1499 N N . LEU A 1 197 ? -2.731 -10.801 5.750 1.00 81.06 197 LEU A N 1
ATOM 1500 C CA . LEU A 1 197 ? -3.636 -11.114 6.855 1.00 81.06 197 LEU A CA 1
ATOM 1501 C C . LEU A 1 197 ? -2.888 -11.944 7.902 1.00 81.06 197 LEU A C 1
ATOM 1503 O O . LEU A 1 197 ? -2.627 -13.123 7.676 1.00 81.06 197 LEU A O 1
ATOM 1507 N N . ILE A 1 198 ? -2.533 -11.320 9.024 1.00 82.38 198 ILE A N 1
ATOM 1508 C CA . ILE A 1 198 ? -1.758 -11.957 10.095 1.00 82.38 198 ILE A CA 1
ATOM 1509 C C . ILE A 1 198 ? -2.717 -12.644 11.073 1.00 82.38 198 ILE A C 1
ATOM 1511 O O . ILE A 1 198 ? -3.599 -11.978 11.627 1.00 82.38 198 ILE A O 1
ATOM 1515 N N . PRO A 1 199 ? -2.602 -13.961 11.299 1.00 81.50 199 PRO A N 1
ATOM 1516 C CA . PRO A 1 199 ? -3.485 -14.640 12.233 1.00 81.50 199 PRO A CA 1
ATOM 1517 C C . PRO A 1 199 ? -3.287 -14.098 13.654 1.00 81.50 199 PRO A C 1
ATOM 1519 O O . PRO A 1 199 ? -2.236 -13.572 14.017 1.00 81.50 199 PRO A O 1
ATOM 1522 N N . VAL A 1 200 ? -4.338 -14.206 14.461 1.00 82.44 200 VAL A N 1
ATOM 1523 C CA . VAL A 1 200 ? -4.307 -13.764 15.859 1.00 82.44 200 VAL A CA 1
ATOM 1524 C C . VAL A 1 200 ? -3.210 -14.528 16.608 1.00 82.44 200 VAL A C 1
ATOM 1526 O O . VAL A 1 200 ? -3.108 -15.746 16.466 1.00 82.44 200 VAL A O 1
ATOM 1529 N N . GLY A 1 201 ? -2.393 -13.813 17.381 1.00 78.69 201 GLY A N 1
ATOM 1530 C CA . GLY A 1 201 ? -1.252 -14.361 18.119 1.00 78.69 201 GLY A CA 1
ATOM 1531 C C . GLY A 1 201 ? 0.081 -14.287 17.365 1.00 78.69 201 GLY A C 1
ATOM 1532 O O . GLY A 1 201 ? 1.134 -14.421 17.987 1.00 78.69 201 GLY A O 1
ATOM 1533 N N . GLU A 1 202 ? 0.067 -14.023 16.056 1.00 81.38 202 GLU A N 1
ATOM 1534 C CA . GLU A 1 202 ? 1.283 -13.767 15.282 1.00 81.38 202 GLU A CA 1
ATOM 1535 C C . GLU A 1 202 ? 1.583 -12.268 15.178 1.00 81.38 202 GLU A C 1
ATOM 1537 O O . GLU A 1 202 ? 0.694 -11.414 15.201 1.00 81.38 202 GLU A O 1
ATOM 1542 N N . ARG A 1 203 ? 2.869 -11.937 15.030 1.00 77.44 203 ARG A N 1
ATOM 1543 C CA . ARG A 1 203 ? 3.344 -10.560 14.865 1.00 77.44 203 ARG A CA 1
ATOM 1544 C C . ARG A 1 203 ? 3.997 -10.381 13.499 1.00 77.44 203 ARG A C 1
ATOM 1546 O O . ARG A 1 203 ? 4.670 -11.297 13.024 1.00 77.44 203 ARG A O 1
ATOM 1553 N N . PRO A 1 204 ? 3.850 -9.203 12.865 1.00 71.81 204 PRO A N 1
ATOM 1554 C CA . PRO A 1 204 ? 4.587 -8.901 11.653 1.00 71.81 204 PRO A CA 1
ATOM 1555 C C . PRO A 1 204 ? 6.081 -9.016 11.927 1.00 71.81 204 PRO A C 1
ATOM 1557 O O . PRO A 1 204 ? 6.559 -8.598 12.983 1.00 71.81 204 PRO A O 1
ATOM 1560 N N . LEU A 1 205 ? 6.813 -9.545 10.948 1.00 63.34 205 LEU A N 1
ATOM 1561 C CA . LEU A 1 205 ? 8.270 -9.571 10.961 1.00 63.34 205 LEU A CA 1
ATOM 1562 C C . LEU A 1 205 ? 8.785 -8.127 11.004 1.00 63.34 205 LEU A C 1
ATOM 1564 O O . LEU A 1 205 ? 8.917 -7.457 9.978 1.00 63.34 205 LEU A O 1
ATOM 1568 N N . ALA A 1 206 ? 9.024 -7.623 12.211 1.00 57.69 206 ALA A N 1
ATOM 1569 C CA . ALA A 1 206 ? 9.664 -6.344 12.414 1.00 57.69 206 ALA A CA 1
ATOM 1570 C C . ALA A 1 206 ? 11.166 -6.541 12.166 1.00 57.69 206 ALA A C 1
ATOM 1572 O O . ALA A 1 206 ? 11.767 -7.423 12.778 1.00 57.69 206 ALA A O 1
ATOM 1573 N N . PRO A 1 207 ? 11.803 -5.740 11.295 1.00 49.62 207 PRO A N 1
ATOM 1574 C CA . PRO A 1 207 ? 13.245 -5.842 11.078 1.00 49.62 207 PRO A CA 1
ATOM 1575 C C . PRO A 1 207 ? 14.069 -5.505 12.334 1.00 49.62 207 PRO A C 1
ATOM 1577 O O . PRO A 1 207 ? 15.272 -5.736 12.345 1.00 49.62 207 PRO A O 1
ATOM 1580 N N . TYR A 1 208 ? 13.440 -4.960 13.380 1.00 47.59 208 TYR A N 1
ATOM 1581 C CA . TYR A 1 208 ? 14.042 -4.696 14.681 1.00 47.59 208 TYR A CA 1
ATOM 1582 C C . TYR A 1 208 ? 12.969 -4.657 15.778 1.00 47.59 208 TYR A C 1
ATOM 1584 O O . TYR A 1 208 ? 11.823 -4.266 15.539 1.00 47.59 208 TYR A O 1
ATOM 1592 N N . GLU A 1 209 ? 13.361 -5.042 16.990 1.00 44.50 209 GLU A N 1
ATOM 1593 C CA . GLU A 1 209 ? 12.544 -4.933 18.196 1.00 44.50 209 GLU A CA 1
ATOM 1594 C C . GLU A 1 209 ? 12.448 -3.451 18.597 1.00 44.50 209 GLU A C 1
ATOM 1596 O O . GLU A 1 209 ? 13.460 -2.765 18.749 1.00 44.50 209 GLU A O 1
ATOM 1601 N N . ARG A 1 210 ? 11.228 -2.911 18.691 1.00 47.66 210 ARG A N 1
ATOM 1602 C CA . ARG A 1 210 ? 11.012 -1.508 19.071 1.00 47.66 210 ARG A CA 1
ATOM 1603 C C . ARG A 1 210 ? 11.011 -1.435 20.590 1.00 47.66 210 ARG A C 1
ATOM 1605 O O . ARG A 1 210 ? 9.995 -1.723 21.210 1.00 47.66 210 ARG A O 1
ATOM 1612 N N . LYS A 1 211 ? 12.153 -1.081 21.173 1.00 34.38 211 LYS A N 1
ATOM 1613 C CA . LYS A 1 211 ? 12.254 -0.742 22.591 1.00 34.38 211 LYS A CA 1
ATOM 1614 C C . LYS A 1 211 ? 12.314 0.783 22.704 1.00 34.38 211 LYS A C 1
ATOM 1616 O O . LYS A 1 211 ? 13.288 1.381 22.265 1.00 34.38 211 LYS A O 1
ATOM 1621 N N . ASP A 1 212 ? 11.242 1.351 23.248 1.00 38.03 212 ASP A N 1
ATOM 1622 C CA . ASP A 1 212 ? 11.026 2.766 23.573 1.00 38.03 212 ASP A CA 1
ATOM 1623 C C . ASP A 1 212 ? 10.951 3.803 22.433 1.00 38.03 212 ASP A C 1
ATOM 1625 O O . ASP A 1 212 ? 11.473 3.651 21.328 1.00 38.03 212 ASP A O 1
ATOM 1629 N N . ASP A 1 213 ? 10.190 4.855 22.747 1.00 45.97 213 ASP A N 1
ATOM 1630 C CA . ASP A 1 213 ? 9.592 5.910 21.915 1.00 45.97 213 ASP A CA 1
ATOM 1631 C C . ASP A 1 213 ? 10.585 6.917 21.305 1.00 45.97 213 ASP A C 1
ATOM 1633 O O . ASP A 1 213 ? 10.260 8.089 21.129 1.00 45.97 213 ASP A O 1
ATOM 1637 N N . ASP A 1 214 ? 11.799 6.489 20.949 1.00 36.41 214 ASP A N 1
ATOM 1638 C CA . ASP A 1 214 ? 12.744 7.385 20.286 1.00 36.41 214 ASP A CA 1
ATOM 1639 C C . ASP A 1 214 ? 13.335 6.781 19.012 1.00 36.41 214 ASP A C 1
ATOM 1641 O O . ASP A 1 214 ? 13.911 5.691 18.959 1.00 36.41 214 ASP A O 1
ATOM 1645 N N . ARG A 1 215 ? 13.102 7.494 17.912 1.00 40.69 215 ARG A N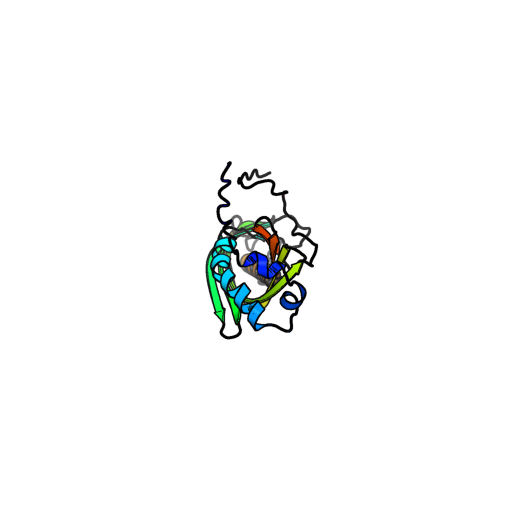 1
ATOM 1646 C CA . ARG A 1 215 ? 13.451 7.062 16.562 1.00 40.69 215 ARG A CA 1
ATOM 1647 C C . ARG A 1 215 ? 14.960 7.137 16.379 1.00 40.69 215 ARG A C 1
ATOM 1649 O O . ARG A 1 215 ? 15.481 8.211 16.093 1.00 40.69 215 ARG A O 1
ATOM 1656 N N . VAL A 1 216 ? 15.633 5.992 16.351 1.00 32.91 216 VAL A N 1
ATOM 1657 C CA . VAL A 1 216 ? 16.976 5.909 15.763 1.00 32.91 216 VAL A CA 1
ATOM 1658 C C . VAL A 1 216 ? 17.024 4.787 14.729 1.00 32.91 216 VAL A C 1
ATOM 1660 O O . VAL A 1 216 ? 16.999 3.603 15.045 1.00 32.91 216 VAL A O 1
ATOM 1663 N N . LEU A 1 217 ? 17.049 5.194 13.458 1.00 39.09 217 LEU A N 1
ATOM 1664 C CA . LEU A 1 217 ? 17.306 4.338 12.302 1.00 39.09 217 LEU A CA 1
ATOM 1665 C C . LEU A 1 217 ? 18.809 4.379 12.011 1.00 39.09 217 LEU A C 1
ATOM 1667 O O . LEU A 1 217 ? 19.294 5.384 11.496 1.00 39.09 217 LEU A O 1
ATOM 1671 N N . TYR A 1 218 ? 19.521 3.285 12.273 1.00 25.80 218 TYR A N 1
ATOM 1672 C CA . TYR A 1 218 ? 20.784 3.009 11.590 1.00 25.80 218 TYR A CA 1
ATOM 1673 C C . TYR A 1 218 ? 20.540 1.933 10.533 1.00 25.80 218 TYR A C 1
ATOM 1675 O O . TYR A 1 218 ? 20.009 0.861 10.818 1.00 25.80 218 TYR A O 1
ATOM 1683 N N . VAL A 1 219 ? 20.871 2.280 9.291 1.00 28.89 219 VAL A N 1
ATOM 1684 C CA . VAL A 1 219 ? 20.859 1.390 8.128 1.00 28.89 219 VAL A CA 1
ATOM 1685 C C . VAL A 1 219 ? 22.177 0.622 8.118 1.00 28.89 219 VAL A C 1
ATOM 1687 O O . VAL A 1 219 ? 23.226 1.238 8.297 1.00 28.89 219 VAL A O 1
ATOM 1690 N N . ASN A 1 220 ? 22.114 -0.685 7.872 1.00 29.28 220 ASN A N 1
ATOM 1691 C CA . ASN A 1 220 ? 23.206 -1.417 7.233 1.00 29.28 220 ASN A CA 1
ATOM 1692 C C . ASN A 1 220 ? 22.780 -1.721 5.796 1.00 29.28 220 ASN A C 1
ATOM 1694 O O . ASN A 1 220 ? 21.621 -2.172 5.627 1.00 29.28 220 ASN A O 1
#